Protein AF-A0A1R2BTD7-F1 (afdb_monomer)

Secondary structure (DSSP, 8-state):
----------------------SHHHHHHHHHHHHHHHHHHHHHHHHHHHHHHHHHHHHHHHHHHHHTT--HHHHHHH-TT--GGGG-SEEEEE-S---SEEETT--EEEEEEEEESSS----TT--EEEEEEEEE-SSS--EE-B-TTSSBSEEE-SEEEEEEETTTTEEEEEEEEEE-S-GGGSGGG-EEEEEEE-S--SS-EEPEEEEEEEEES-HHHHHHHHHTT-

pLDDT: mean 79.95, std 17.57, range [32.97, 95.38]

Organism: NCBI:txid5963

Nearest PDB structures (foldseek):
  3cwg-assembly2_B  TM=6.402E-01  e=1.151E-03  unclassified
  8es7-assembly1_A  TM=4.415E-01  e=7.520E-02  Homo sapiens
  7ow5-assembly1_D  TM=3.650E-01  e=2.571E-02  Homo sapiens
  7pb2-assembly2_I  TM=3.388E-01  e=1.055E-01  Homo sapiens
  6bj2-assembly1_D  TM=3.919E-01  e=6.805E-01  Homo sapiens

Foldseek 3Di:
DDDDDDDDDDDDDDDDDDDDDDDPPVVVVVVVVVVVVVVVVVVVVVVVVVVVVVVVVVVVVVVVVVPVVDDLQQVCVQCVDDPVLVQFQKEKDWDDDDQLQAEAPDKDKTKIWIGGPNPDDDPQADKFKKFKWKWAPDNRTDTDQADPVRHGQKDDPRIWIWGQDPVVRTTMTMDMIGGNDFQCVGPPQFMKMKIDTPDDDDGGYRIDIDPGRGYHHDPVVSVVVSVVVD

Mean predicted aligned error: 15.1 Å

Structure (mmCIF, N/CA/C/O backbone):
data_AF-A0A1R2BTD7-F1
#
_entry.id   AF-A0A1R2BTD7-F1
#
loop_
_atom_site.group_PDB
_atom_site.id
_atom_site.type_symbol
_atom_site.label_atom_id
_atom_site.label_alt_id
_atom_site.label_comp_id
_atom_site.label_asym_id
_atom_site.label_entity_id
_atom_site.label_seq_id
_atom_site.pdbx_PDB_ins_code
_atom_site.Cartn_x
_atom_site.Cartn_y
_atom_site.Cartn_z
_atom_site.occupancy
_atom_site.B_iso_or_equiv
_atom_site.auth_seq_id
_atom_site.auth_comp_id
_atom_site.auth_asym_id
_atom_site.auth_atom_id
_atom_site.pdbx_PDB_model_num
ATOM 1 N N . MET A 1 1 ? -38.983 34.781 117.970 1.00 41.41 1 MET A N 1
ATOM 2 C CA . MET A 1 1 ? -38.324 33.807 117.073 1.00 41.41 1 MET A CA 1
ATOM 3 C C . MET A 1 1 ? -37.605 34.601 115.980 1.00 41.41 1 MET A C 1
ATOM 5 O O . MET A 1 1 ? -38.101 34.680 114.873 1.00 41.41 1 MET A O 1
ATOM 9 N N . SER A 1 2 ? -36.629 35.469 116.256 1.00 34.19 2 SER A N 1
ATOM 10 C CA . SER A 1 2 ? -35.350 35.352 116.992 1.00 34.19 2 SER A CA 1
ATOM 11 C C . SER A 1 2 ? -34.229 34.693 116.171 1.00 34.19 2 SER A C 1
ATOM 13 O O . SER A 1 2 ? -33.925 33.526 116.357 1.00 34.19 2 SER A O 1
ATOM 15 N N . THR A 1 3 ? -33.705 35.488 115.226 1.00 32.97 3 THR A N 1
ATOM 16 C CA . THR A 1 3 ? -32.285 35.873 115.036 1.00 32.97 3 THR A CA 1
ATOM 17 C C . THR A 1 3 ? -31.160 34.851 115.244 1.00 32.97 3 THR A C 1
ATOM 19 O O . THR A 1 3 ? -30.884 34.487 116.383 1.00 32.97 3 THR A O 1
ATOM 22 N N . SER A 1 4 ? -30.392 34.607 114.174 1.00 35.78 4 SER A N 1
ATOM 23 C CA . SER A 1 4 ? -28.912 34.511 114.162 1.00 35.78 4 SER A CA 1
ATOM 24 C C . SER A 1 4 ? -28.445 34.326 112.701 1.00 35.78 4 SER A C 1
ATOM 26 O O . SER A 1 4 ? -28.693 33.292 112.097 1.00 35.78 4 SER A O 1
ATOM 28 N N . SER A 1 5 ? -28.076 35.360 111.937 1.00 38.38 5 SER A N 1
ATOM 29 C CA . SER A 1 5 ? -26.785 36.074 111.890 1.00 38.38 5 SER A CA 1
ATOM 30 C C . SER A 1 5 ? -25.552 35.173 111.957 1.00 38.38 5 SER A C 1
ATOM 32 O O . SER A 1 5 ? -25.218 34.714 113.040 1.00 38.38 5 SER A O 1
ATOM 34 N N . GLU A 1 6 ? -24.827 35.053 110.842 1.00 39.97 6 GLU A N 1
ATOM 35 C CA . GLU A 1 6 ? -23.369 35.217 110.840 1.00 39.97 6 GLU A CA 1
ATOM 36 C C . GLU A 1 6 ? -22.856 35.615 109.443 1.00 39.97 6 GLU A C 1
ATOM 38 O O . GLU A 1 6 ? -23.148 34.997 108.421 1.00 39.97 6 GLU A O 1
ATOM 43 N N . ILE A 1 7 ? -22.147 36.742 109.439 1.00 40.59 7 ILE A N 1
ATOM 44 C CA . ILE A 1 7 ? -21.508 37.458 108.335 1.00 40.59 7 ILE A CA 1
ATOM 45 C C . ILE A 1 7 ? -19.993 37.333 108.558 1.00 40.59 7 ILE A C 1
ATOM 47 O O . ILE A 1 7 ? -19.547 37.433 109.694 1.00 40.59 7 ILE A O 1
ATOM 51 N N . PHE A 1 8 ? -19.249 37.141 107.461 1.00 34.84 8 PHE A N 1
ATOM 52 C CA . PHE A 1 8 ? -17.828 37.448 107.195 1.00 34.84 8 PHE A CA 1
ATOM 53 C C . PHE A 1 8 ? -16.841 37.650 108.368 1.00 34.84 8 PHE A C 1
ATOM 55 O O . PHE A 1 8 ? -16.985 38.587 109.146 1.00 34.84 8 PHE A O 1
ATOM 62 N N . ASN A 1 9 ? -15.692 36.951 108.319 1.00 35.97 9 ASN A N 1
ATOM 63 C CA . ASN A 1 9 ? -14.372 37.588 108.125 1.00 35.97 9 ASN A CA 1
ATOM 64 C C . ASN A 1 9 ? -13.222 36.570 107.934 1.00 35.97 9 ASN A C 1
ATOM 66 O O . ASN A 1 9 ? -13.123 35.567 108.632 1.00 35.97 9 ASN A O 1
ATOM 70 N N . LEU A 1 10 ? -12.348 36.873 106.966 1.00 37.28 10 LEU A N 1
ATOM 71 C CA . LEU A 1 10 ? -11.066 36.216 106.651 1.00 37.28 10 LEU A CA 1
ATOM 72 C C . LEU A 1 10 ? -10.063 36.305 107.834 1.00 37.28 10 LEU A C 1
ATOM 74 O O . LEU A 1 10 ? -10.209 37.182 108.685 1.00 37.28 10 LEU A O 1
ATOM 78 N N . PRO A 1 11 ? -8.972 35.505 107.841 1.00 39.31 11 PRO A N 1
ATOM 79 C CA . PRO A 1 11 ? -7.750 36.046 107.247 1.00 39.31 11 PRO A CA 1
ATOM 80 C C . PRO A 1 11 ? -6.941 35.072 106.370 1.00 39.31 11 PRO A C 1
ATOM 82 O O . PRO A 1 11 ? -6.525 33.997 106.785 1.00 39.31 11 PRO A O 1
ATOM 85 N N . ILE A 1 12 ? -6.621 35.580 105.177 1.00 37.97 12 ILE A N 1
ATOM 86 C CA . ILE A 1 12 ? -5.249 35.722 104.664 1.00 37.97 12 ILE A CA 1
ATOM 87 C C . ILE A 1 12 ? -4.468 34.405 104.522 1.00 37.97 12 ILE A C 1
ATOM 89 O O . ILE A 1 12 ? -3.573 34.090 105.306 1.00 37.97 12 ILE A O 1
ATOM 93 N N . TYR A 1 13 ? -4.714 33.698 103.416 1.00 35.94 13 TYR A N 1
ATOM 94 C CA . TYR A 1 13 ? -3.665 32.867 102.831 1.00 35.94 13 TYR A CA 1
ATOM 95 C C . TYR A 1 13 ? -2.649 33.795 102.162 1.00 35.94 13 TYR A C 1
ATOM 97 O O . TYR A 1 13 ? -2.962 34.496 101.199 1.00 35.94 13 TYR A O 1
ATOM 105 N N . LYS A 1 14 ? -1.444 33.833 102.734 1.00 39.16 14 LYS A N 1
ATOM 106 C CA . LYS A 1 14 ? -0.292 34.528 102.165 1.00 39.16 14 LYS A CA 1
ATOM 107 C C . LYS A 1 14 ? 0.105 33.900 100.831 1.00 39.16 14 LYS A C 1
ATOM 109 O O . LYS A 1 14 ? 0.040 32.686 100.646 1.00 39.16 14 LYS A O 1
ATOM 114 N N . ASP A 1 15 ? 0.548 34.784 99.951 1.00 42.34 15 ASP A N 1
ATOM 115 C CA . ASP A 1 15 ? 1.094 34.552 98.625 1.00 42.34 15 ASP A CA 1
ATOM 116 C C . ASP A 1 15 ? 1.941 33.285 98.463 1.00 42.34 15 ASP A C 1
ATOM 118 O O . ASP A 1 15 ? 2.951 33.097 99.142 1.00 42.34 15 ASP A O 1
ATOM 122 N N . LYS A 1 16 ? 1.627 32.532 97.404 1.00 38.06 16 LYS A N 1
ATOM 123 C CA . LYS A 1 16 ? 2.635 32.063 96.444 1.00 38.06 16 LYS A CA 1
ATOM 124 C C . LYS A 1 16 ? 2.098 32.215 95.018 1.00 38.06 16 LYS A C 1
ATOM 126 O O . LYS A 1 16 ? 1.526 31.296 94.444 1.00 38.06 16 LYS A O 1
ATOM 131 N N . LYS A 1 17 ? 2.317 33.386 94.422 1.00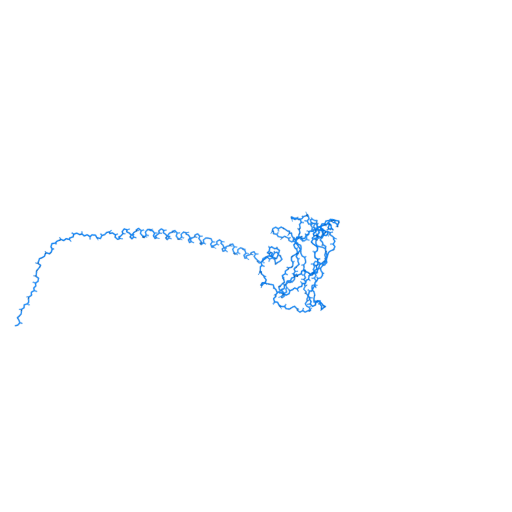 44.66 17 LYS A N 1
ATOM 132 C CA . LYS A 1 17 ? 2.653 33.456 92.989 1.00 44.66 17 LYS A CA 1
ATOM 133 C C . LYS A 1 17 ? 4.112 32.995 92.816 1.00 44.66 17 LYS A C 1
ATOM 135 O O . LYS A 1 17 ? 4.849 33.001 93.802 1.00 44.66 17 LYS A O 1
ATOM 140 N N . PRO A 1 18 ? 4.612 32.765 91.593 1.00 56.44 18 PRO A N 1
ATOM 141 C CA . PRO A 1 18 ? 3.936 32.456 90.319 1.00 56.44 18 PRO A CA 1
ATOM 142 C C . PRO A 1 18 ? 4.643 31.295 89.587 1.00 56.44 18 PRO A C 1
ATOM 144 O O . PRO A 1 18 ? 5.850 31.213 89.698 1.00 56.44 18 PRO A O 1
ATOM 147 N N . TYR A 1 19 ? 3.999 30.472 88.748 1.00 39.38 19 TYR A N 1
ATOM 148 C CA . TYR A 1 19 ? 4.756 29.807 87.665 1.00 39.38 19 TYR A CA 1
ATOM 149 C C . TYR A 1 19 ? 3.907 29.520 86.413 1.00 39.38 19 TYR A C 1
ATOM 151 O O . TYR A 1 19 ? 2.880 28.848 86.456 1.00 39.38 19 TYR A O 1
ATOM 159 N N . SER A 1 20 ? 4.409 30.087 85.309 1.00 46.62 20 SER A N 1
ATOM 160 C CA . SER A 1 20 ? 4.325 29.669 83.902 1.00 46.62 20 SER A CA 1
ATOM 161 C C . SER A 1 20 ? 2.964 29.603 83.190 1.00 46.62 20 SER A C 1
ATOM 163 O O . SER A 1 20 ? 2.409 28.532 82.958 1.00 46.62 20 SER A O 1
ATOM 165 N N . ARG A 1 21 ? 2.526 30.751 82.662 1.00 49.34 21 ARG A N 1
ATOM 166 C CA . ARG A 1 21 ? 2.046 30.841 81.271 1.00 49.34 21 ARG A CA 1
ATOM 167 C C . ARG A 1 21 ? 3.228 31.373 80.461 1.00 49.34 21 ARG A C 1
ATOM 169 O O . ARG A 1 21 ? 3.617 32.482 80.777 1.00 49.34 21 ARG A O 1
ATOM 176 N N . ASP A 1 22 ? 3.815 30.596 79.543 1.00 49.53 22 ASP A N 1
ATOM 177 C CA . ASP A 1 22 ? 4.624 31.133 78.415 1.00 49.53 22 ASP A CA 1
ATOM 178 C C . ASP A 1 22 ? 5.201 30.075 77.441 1.00 49.53 22 AS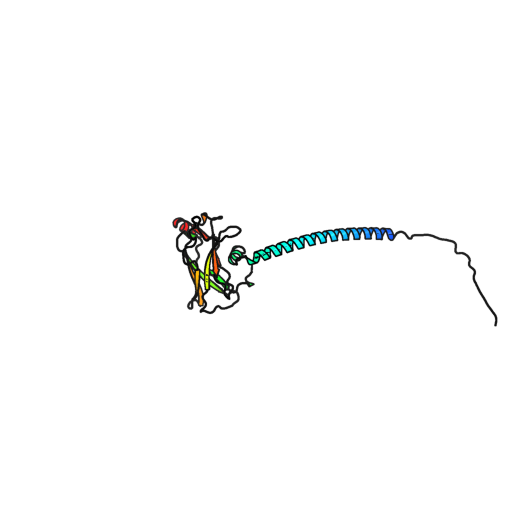P A C 1
ATOM 180 O O . ASP A 1 22 ? 5.798 30.435 76.431 1.00 49.53 22 ASP A O 1
ATOM 184 N N . SER A 1 23 ? 5.012 28.765 77.648 1.00 50.19 23 SER A N 1
ATOM 185 C CA . SER A 1 23 ? 5.639 27.746 76.778 1.00 50.19 23 SER A CA 1
ATOM 186 C C . SER A 1 23 ? 4.816 27.294 75.558 1.00 50.19 23 SER A C 1
ATOM 188 O O . SER A 1 23 ? 5.378 26.692 74.644 1.00 50.19 23 SER A O 1
ATOM 190 N N . THR A 1 24 ? 3.510 27.577 75.483 1.00 53.94 24 THR A N 1
ATOM 191 C CA . THR A 1 24 ? 2.635 27.087 74.393 1.00 53.94 24 THR A CA 1
ATOM 192 C C . THR A 1 24 ? 2.617 27.986 73.153 1.00 53.94 24 THR A C 1
ATOM 194 O O . THR A 1 24 ? 2.495 27.493 72.034 1.00 53.94 24 THR A O 1
ATOM 197 N N . THR A 1 25 ? 2.810 29.294 73.315 1.00 59.81 25 THR A N 1
ATOM 198 C CA . THR A 1 25 ? 2.686 30.283 72.230 1.00 59.81 25 THR A CA 1
ATOM 199 C C . THR A 1 25 ? 3.836 30.227 71.224 1.00 59.81 25 THR A C 1
ATOM 201 O O . THR A 1 25 ? 3.615 30.442 70.036 1.00 59.81 25 THR A O 1
ATOM 204 N N . SER A 1 26 ? 5.055 29.891 71.659 1.00 62.56 26 SER A N 1
ATOM 205 C CA . SER A 1 26 ? 6.242 29.827 70.787 1.00 62.56 26 SER A CA 1
ATOM 206 C C . SER A 1 26 ? 6.225 28.612 69.843 1.00 62.56 26 SER A C 1
ATOM 208 O O . SER A 1 26 ? 6.499 28.742 68.648 1.00 62.56 26 SER A O 1
ATOM 210 N N . SER A 1 27 ? 5.814 27.443 70.351 1.00 69.50 27 SER A N 1
ATOM 211 C CA . SER A 1 27 ? 5.686 26.206 69.563 1.00 69.50 27 SER A CA 1
ATOM 212 C C . SER A 1 27 ? 4.590 26.320 68.494 1.00 69.50 27 SER A C 1
ATOM 214 O O . SER A 1 27 ? 4.822 26.020 67.321 1.00 69.50 27 SER A O 1
ATOM 216 N N . GLU A 1 28 ? 3.424 26.869 68.855 1.00 71.94 28 GLU A N 1
ATOM 217 C CA . GLU A 1 28 ? 2.344 27.132 67.896 1.00 71.94 28 GLU A CA 1
ATOM 218 C C . GLU A 1 28 ? 2.750 28.139 66.813 1.00 71.94 28 GLU A C 1
ATOM 220 O O . GLU A 1 28 ? 2.357 27.997 65.653 1.00 71.94 28 GLU A O 1
ATOM 225 N N . LEU A 1 29 ? 3.552 29.151 67.157 1.00 76.56 29 LEU A N 1
ATOM 226 C CA . LEU A 1 29 ? 4.010 30.154 66.196 1.00 76.56 29 LEU A CA 1
ATOM 227 C C . LEU A 1 29 ? 4.986 29.560 65.170 1.00 76.56 29 LEU A C 1
ATOM 229 O O . LEU A 1 29 ? 4.917 29.894 63.985 1.00 76.56 29 LEU A O 1
ATOM 233 N N . LEU A 1 30 ? 5.875 28.663 65.607 1.00 78.25 30 LEU A N 1
ATOM 234 C CA . LEU A 1 30 ? 6.796 27.933 64.732 1.00 78.25 30 LEU A CA 1
ATOM 235 C C . LEU A 1 30 ? 6.046 26.963 63.815 1.00 78.25 30 LEU A C 1
ATOM 237 O O . LEU A 1 30 ? 6.307 26.927 62.610 1.00 78.25 30 LEU A O 1
ATOM 241 N N . MET A 1 31 ? 5.060 26.245 64.355 1.00 79.31 31 MET A N 1
ATOM 242 C CA . MET A 1 31 ? 4.216 25.339 63.578 1.00 79.31 31 MET A CA 1
ATOM 243 C C . MET A 1 31 ? 3.385 26.101 62.536 1.00 79.31 31 MET A C 1
ATOM 245 O O . MET A 1 31 ? 3.340 25.702 61.373 1.00 79.31 31 MET A O 1
ATOM 249 N N . LYS A 1 32 ? 2.816 27.260 62.898 1.00 82.31 32 LYS A N 1
ATOM 250 C CA . LYS A 1 32 ? 2.118 28.150 61.954 1.00 82.31 32 LYS A CA 1
ATOM 251 C C . LYS A 1 32 ? 3.041 28.648 60.842 1.00 82.31 32 LYS A C 1
ATOM 253 O O . LYS A 1 32 ? 2.651 28.608 59.680 1.00 82.31 32 LYS A O 1
ATOM 258 N N . LYS A 1 33 ? 4.270 29.069 61.158 1.00 83.19 33 LYS A N 1
ATOM 259 C CA . LYS A 1 33 ? 5.254 29.493 60.142 1.00 83.19 33 LYS A CA 1
ATOM 260 C C . LYS A 1 33 ? 5.635 28.351 59.193 1.00 83.19 33 LYS A C 1
ATOM 262 O O . LYS A 1 33 ? 5.712 28.572 57.986 1.00 83.19 33 LYS A O 1
ATOM 267 N N . SER A 1 34 ? 5.817 27.140 59.721 1.00 87.31 34 SER A N 1
ATOM 268 C CA . SER A 1 34 ? 6.089 25.941 58.919 1.00 87.31 34 SER A CA 1
ATOM 269 C C . SER A 1 34 ? 4.920 25.602 57.986 1.00 87.31 34 SER A C 1
ATOM 271 O O . SER A 1 34 ? 5.127 25.419 56.788 1.00 87.31 34 SER A O 1
ATOM 273 N N . LEU A 1 35 ? 3.683 25.637 58.491 1.00 85.00 35 LEU A N 1
ATOM 274 C CA . LEU A 1 35 ? 2.471 25.409 57.696 1.00 85.00 35 LEU A CA 1
ATOM 275 C C . LEU A 1 35 ? 2.279 26.464 56.600 1.00 85.00 35 LEU A C 1
ATOM 277 O O . LEU A 1 35 ? 1.926 26.122 55.475 1.00 85.00 35 LEU A O 1
ATOM 281 N N . ILE A 1 36 ? 2.546 27.738 56.895 1.00 88.00 36 ILE A N 1
ATOM 282 C CA . ILE A 1 36 ? 2.481 28.821 55.902 1.00 88.00 36 ILE A CA 1
ATOM 283 C C . ILE A 1 36 ? 3.524 28.601 54.800 1.00 88.00 36 ILE A C 1
ATOM 285 O O . ILE A 1 36 ? 3.212 28.743 53.618 1.00 88.00 36 ILE A O 1
ATOM 289 N N . SER A 1 37 ? 4.748 28.214 55.169 1.00 86.38 37 SER A N 1
ATOM 290 C CA . SER A 1 37 ? 5.808 27.907 54.206 1.00 86.38 37 SER A CA 1
ATOM 291 C C . SER A 1 37 ? 5.450 26.702 53.329 1.00 86.38 37 SER A C 1
ATOM 293 O O . SER A 1 37 ? 5.561 26.784 52.105 1.00 86.38 37 SER A O 1
ATOM 295 N N . ALA A 1 38 ? 4.926 25.626 53.925 1.00 86.94 38 ALA A N 1
ATOM 296 C CA . ALA A 1 38 ? 4.473 24.442 53.201 1.00 86.94 38 ALA A CA 1
ATOM 297 C C . ALA A 1 38 ? 3.309 24.756 52.246 1.00 86.94 38 ALA A C 1
ATOM 299 O O . ALA A 1 38 ? 3.347 24.366 51.081 1.00 86.94 38 ALA A O 1
ATOM 300 N N . ASN A 1 39 ? 2.313 25.527 52.690 1.00 87.06 39 ASN A N 1
ATOM 301 C CA . ASN A 1 39 ? 1.191 25.942 51.845 1.00 87.06 39 ASN A CA 1
ATOM 302 C C . ASN A 1 39 ? 1.629 26.857 50.699 1.00 87.06 39 ASN A C 1
ATOM 304 O O . ASN A 1 39 ? 1.123 26.723 49.584 1.00 87.06 39 ASN A O 1
ATOM 308 N N . SER A 1 40 ? 2.587 27.754 50.940 1.00 88.31 40 SER A N 1
ATOM 309 C CA . SER A 1 40 ? 3.187 28.587 49.894 1.00 88.31 40 SER A CA 1
ATOM 310 C C . SER A 1 40 ? 3.919 27.732 48.853 1.00 88.31 40 SER A C 1
ATOM 312 O O . SER A 1 40 ? 3.696 27.882 47.650 1.00 88.31 40 SER A O 1
ATOM 314 N N . PHE A 1 41 ? 4.714 26.754 49.302 1.00 92.31 41 PHE A N 1
ATOM 315 C CA . PHE A 1 41 ? 5.400 25.813 48.417 1.00 92.31 41 PHE A CA 1
ATOM 316 C C . PHE A 1 41 ? 4.417 24.985 47.577 1.00 92.31 41 PHE A C 1
ATOM 318 O O . PHE A 1 41 ? 4.555 24.921 46.354 1.00 92.31 41 PHE A O 1
ATOM 325 N N . LEU A 1 42 ? 3.400 24.393 48.211 1.00 92.44 42 LEU A N 1
ATOM 326 C CA . LEU A 1 42 ? 2.369 23.609 47.528 1.00 92.44 42 LEU A CA 1
ATOM 327 C C . LEU A 1 42 ? 1.591 24.461 46.524 1.00 92.44 42 LEU A C 1
ATOM 329 O O . LEU A 1 42 ? 1.377 24.023 45.396 1.00 92.44 42 LEU A O 1
ATOM 333 N N . SER A 1 43 ? 1.247 25.698 46.884 1.00 90.12 43 SER A N 1
ATOM 334 C CA . SER A 1 43 ? 0.601 26.646 45.968 1.00 90.12 43 SER A CA 1
ATOM 335 C C . SER A 1 43 ? 1.475 26.916 44.741 1.00 90.12 43 SER A C 1
ATOM 337 O O . SER A 1 43 ? 0.985 26.867 43.615 1.00 90.12 43 SER A O 1
ATOM 339 N N . GLY A 1 44 ? 2.787 27.092 44.931 1.00 91.31 44 GLY A N 1
ATOM 340 C CA . GLY A 1 44 ? 3.740 27.242 43.831 1.00 91.31 44 GLY A CA 1
ATOM 341 C C . GLY A 1 44 ? 3.823 26.014 42.915 1.00 91.31 44 GLY A C 1
ATOM 342 O O . GLY A 1 44 ? 3.941 26.162 41.697 1.00 91.31 44 GLY A O 1
ATOM 343 N N . GLN A 1 45 ? 3.728 24.801 43.465 1.00 92.75 45 GLN A N 1
ATOM 344 C CA . GLN A 1 45 ? 3.687 23.571 42.663 1.00 92.75 45 GLN A CA 1
ATOM 345 C C . GLN A 1 45 ? 2.360 23.416 41.910 1.00 92.75 45 GLN A C 1
ATOM 347 O O . GLN A 1 45 ? 2.358 23.054 40.734 1.00 92.75 45 GLN A O 1
ATOM 352 N N . ILE A 1 46 ? 1.236 23.761 42.542 1.00 92.94 46 ILE A N 1
ATOM 353 C CA . ILE A 1 46 ? -0.085 23.768 41.901 1.00 92.94 46 ILE A CA 1
ATOM 354 C C . ILE A 1 46 ? -0.105 24.752 40.723 1.00 92.94 46 ILE A C 1
ATOM 356 O O . ILE A 1 46 ? -0.613 24.415 39.655 1.00 92.94 46 ILE A O 1
ATOM 360 N N . GLU A 1 47 ? 0.488 25.937 40.876 1.00 93.00 47 GLU A N 1
ATOM 361 C CA . GLU A 1 47 ? 0.592 26.944 39.813 1.00 93.00 47 GLU A CA 1
ATOM 362 C C . GLU A 1 47 ? 1.385 26.416 38.603 1.00 93.00 47 GLU A C 1
ATOM 364 O O . GLU A 1 47 ? 0.963 26.563 37.451 1.00 93.00 47 GLU A O 1
ATOM 369 N N . LYS A 1 48 ? 2.517 25.742 38.852 1.00 93.06 48 LYS A N 1
ATOM 370 C CA . LYS A 1 48 ? 3.317 25.088 37.803 1.00 93.06 48 LYS A CA 1
ATOM 371 C C . LYS A 1 48 ? 2.522 23.990 37.102 1.00 93.06 48 LYS A C 1
ATOM 373 O O . LYS A 1 48 ? 2.466 23.973 35.874 1.00 93.06 48 LYS A O 1
ATOM 378 N N . ASN A 1 49 ? 1.846 23.131 37.860 1.00 93.25 49 ASN A N 1
ATOM 379 C CA . ASN A 1 49 ? 1.027 22.056 37.303 1.00 93.25 49 ASN A CA 1
ATOM 380 C C . ASN A 1 49 ? -0.138 22.601 36.469 1.00 93.25 49 ASN A C 1
ATOM 382 O O . ASN A 1 49 ? -0.391 22.093 35.381 1.00 93.25 49 ASN A O 1
ATOM 386 N N . LYS A 1 50 ? -0.786 23.692 36.896 1.00 94.69 50 LYS A N 1
ATOM 387 C CA . LYS A 1 50 ? -1.803 24.384 36.088 1.00 94.69 50 LYS A CA 1
ATOM 388 C C . LYS A 1 50 ? -1.242 24.872 34.753 1.00 94.69 50 LYS A C 1
ATOM 390 O O . LYS A 1 50 ? -1.917 24.741 33.734 1.00 94.69 50 LYS A O 1
ATOM 395 N N . LYS A 1 51 ? -0.020 25.419 34.730 1.00 91.25 51 LYS A N 1
ATOM 396 C CA . LYS A 1 51 ? 0.640 25.838 33.481 1.00 91.25 51 LYS A CA 1
ATOM 397 C C . LYS A 1 51 ? 0.939 24.647 32.569 1.00 91.25 51 LYS A C 1
ATOM 399 O O . LYS A 1 51 ? 0.655 24.730 31.376 1.00 91.25 51 LYS A O 1
ATOM 404 N N . TYR A 1 52 ? 1.433 23.536 33.119 1.00 92.81 52 TYR A N 1
ATOM 405 C CA . TYR A 1 52 ? 1.650 22.309 32.347 1.00 92.81 52 TYR A CA 1
ATOM 406 C C . TYR A 1 52 ? 0.351 21.756 31.767 1.00 92.81 52 TYR A C 1
ATOM 408 O O . TYR A 1 52 ? 0.303 21.469 30.577 1.00 92.81 52 TYR A O 1
ATOM 416 N N . ILE A 1 53 ? -0.718 21.686 32.564 1.00 91.81 53 ILE A N 1
ATOM 417 C CA . ILE A 1 53 ? -2.032 21.222 32.105 1.00 91.81 53 ILE A CA 1
ATOM 418 C C . ILE A 1 53 ? -2.539 22.093 30.954 1.00 91.81 53 ILE A C 1
ATOM 420 O O . ILE A 1 53 ? -2.961 21.553 29.938 1.00 91.81 53 ILE A O 1
ATOM 424 N N . LYS A 1 54 ? -2.437 23.425 31.058 1.00 91.00 54 LYS A N 1
ATOM 425 C CA . LYS A 1 54 ? -2.831 24.331 29.964 1.00 91.00 54 LYS A CA 1
ATOM 426 C C . LYS A 1 54 ? -2.008 24.104 28.694 1.00 91.00 54 LYS A C 1
ATOM 428 O O . LYS A 1 54 ? -2.574 24.071 27.607 1.00 91.00 54 LYS A O 1
ATOM 433 N N . SER A 1 55 ? -0.694 23.920 28.829 1.00 90.81 55 SER A N 1
ATOM 434 C CA . SER A 1 55 ? 0.188 23.620 27.694 1.00 90.81 55 SER A CA 1
ATOM 435 C C . SER A 1 55 ? -0.193 22.294 27.025 1.00 90.81 55 SER A C 1
ATOM 437 O O . SER A 1 55 ? -0.404 22.238 25.814 1.00 90.81 55 SER A O 1
ATOM 439 N N . LEU A 1 56 ? -0.403 21.242 27.819 1.00 88.31 56 LEU A N 1
ATOM 440 C CA . LEU A 1 56 ? -0.845 19.941 27.322 1.00 88.31 56 LEU A CA 1
ATOM 441 C C . LEU A 1 56 ? -2.211 20.033 26.635 1.00 88.31 56 LEU A C 1
ATOM 443 O O . LEU A 1 56 ? -2.374 19.488 25.552 1.00 88.31 56 LEU A O 1
ATOM 447 N N . GLN A 1 57 ? -3.163 20.778 27.201 1.00 87.06 57 GLN A N 1
ATOM 448 C CA . GLN A 1 57 ? -4.471 21.021 26.586 1.00 87.06 57 GLN A CA 1
ATOM 449 C C . GLN A 1 57 ? -4.356 21.774 25.252 1.00 87.06 57 GLN A C 1
ATOM 451 O O . GLN A 1 57 ? -5.045 21.418 24.298 1.00 87.06 57 GLN A O 1
ATOM 456 N N . SER A 1 58 ? -3.467 22.770 25.146 1.00 83.44 58 SER A N 1
ATOM 457 C CA . SER A 1 58 ? -3.221 23.458 23.869 1.00 83.44 58 SER A CA 1
ATOM 458 C C . SER A 1 58 ? -2.596 22.546 22.815 1.00 83.44 58 SER A C 1
ATOM 460 O O . SER A 1 58 ? -3.001 22.599 21.657 1.00 83.44 58 SER A O 1
ATOM 462 N N . LEU A 1 59 ? -1.673 21.664 23.212 1.00 77.88 59 LEU A N 1
ATOM 463 C CA . LEU A 1 59 ? -1.092 20.669 22.311 1.00 77.88 59 LEU A CA 1
ATOM 464 C C . LEU A 1 59 ? -2.150 19.670 21.841 1.00 77.88 59 LEU A C 1
ATOM 466 O O . LEU A 1 59 ? -2.204 19.352 20.661 1.00 77.88 59 LEU A O 1
ATOM 470 N N . LEU A 1 60 ? -3.023 19.220 22.741 1.00 76.88 60 LEU A N 1
ATOM 471 C CA . LEU A 1 60 ? -4.096 18.279 22.425 1.00 76.88 60 LEU A CA 1
ATOM 472 C C . LEU A 1 60 ? -5.118 18.893 21.456 1.00 76.88 60 LEU A C 1
ATOM 474 O O . LEU A 1 60 ? -5.519 18.241 20.496 1.00 76.88 60 LEU A O 1
ATOM 478 N N . SER A 1 61 ? -5.474 20.165 21.656 1.00 74.88 61 SER A N 1
ATOM 479 C CA . SER A 1 61 ? -6.317 20.934 20.729 1.00 74.88 61 SER A CA 1
ATOM 480 C C . SER A 1 61 ? -5.661 21.093 19.353 1.00 74.88 61 SER A C 1
ATOM 482 O O . SER A 1 61 ? -6.304 20.862 18.331 1.00 74.88 61 SER A O 1
ATOM 484 N N . TRP A 1 62 ? -4.361 21.401 19.311 1.00 76.00 62 TRP A N 1
ATOM 485 C CA . TRP A 1 62 ? -3.614 21.505 18.057 1.00 76.00 62 TRP A CA 1
ATOM 486 C C . TRP A 1 62 ? -3.540 20.164 17.314 1.00 76.00 62 TRP A C 1
ATOM 488 O O . TRP A 1 62 ? -3.853 20.108 16.130 1.00 76.00 62 TRP A O 1
ATOM 498 N N . ILE A 1 63 ? -3.223 19.068 18.012 1.00 72.81 63 ILE A N 1
ATOM 499 C CA . ILE A 1 63 ? -3.224 17.712 17.438 1.00 72.81 63 ILE A CA 1
ATOM 500 C C . ILE A 1 63 ? -4.616 17.341 16.913 1.00 72.81 63 ILE A C 1
ATOM 502 O O . ILE A 1 63 ? -4.718 16.793 15.820 1.00 72.81 63 ILE A O 1
ATOM 506 N N . SER A 1 64 ? -5.679 17.666 17.654 1.00 67.25 64 SER A N 1
ATOM 507 C CA . SER A 1 64 ? -7.062 17.388 17.233 1.00 67.25 64 SER A CA 1
ATOM 508 C C . SER A 1 64 ? -7.461 18.213 16.004 1.00 67.25 64 SER A C 1
ATOM 510 O O . SER A 1 64 ? -8.116 17.709 15.103 1.00 67.25 64 SER A O 1
ATOM 512 N N . SER A 1 65 ? -6.991 19.458 15.901 1.00 65.88 65 SER A N 1
ATOM 513 C CA . SER A 1 65 ? -7.144 20.278 14.689 1.00 65.88 65 SER A CA 1
ATOM 514 C C . SER A 1 65 ? -6.401 19.681 13.483 1.00 65.88 65 SER A C 1
ATOM 516 O O . SER A 1 65 ? -6.822 19.828 12.338 1.00 65.88 65 SER A O 1
ATOM 518 N N . CYS A 1 66 ? -5.310 18.947 13.724 1.00 52.81 66 CYS A N 1
ATOM 519 C CA . CYS A 1 66 ? -4.594 18.216 12.683 1.00 52.81 66 CYS A CA 1
ATOM 520 C C . CYS A 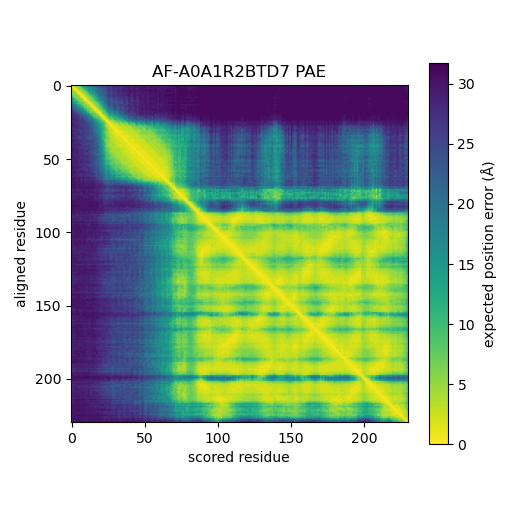1 66 ? -5.215 16.846 12.351 1.00 52.81 66 CYS A C 1
ATOM 522 O O . CYS A 1 66 ? -5.009 16.361 11.235 1.00 52.81 66 CYS A O 1
ATOM 524 N N . SER A 1 67 ? -5.958 16.207 13.265 1.00 53.53 67 SER A N 1
ATOM 525 C CA . SER A 1 67 ? -6.442 14.828 13.083 1.00 53.53 67 SER A CA 1
ATOM 526 C C . SER A 1 67 ? -7.499 14.676 11.994 1.00 53.53 67 SER A C 1
ATOM 528 O O . SER A 1 67 ? -7.523 13.641 11.332 1.00 53.53 67 SER A O 1
ATOM 530 N N . ASP A 1 68 ? -8.283 15.721 11.724 1.00 50.75 68 ASP A N 1
ATOM 531 C CA . ASP A 1 68 ? -9.294 15.724 10.654 1.00 50.75 68 ASP A CA 1
ATOM 532 C C . ASP A 1 68 ? -8.679 15.640 9.240 1.00 50.75 68 ASP A C 1
ATOM 534 O O . ASP A 1 68 ? -9.381 15.413 8.257 1.00 50.75 68 ASP A O 1
ATOM 538 N N . SER A 1 69 ? -7.352 15.785 9.124 1.00 49.97 69 SER A N 1
ATOM 539 C CA . SER A 1 69 ? -6.606 15.713 7.859 1.00 49.97 69 SER A CA 1
ATOM 540 C C . SER A 1 69 ? -5.801 14.421 7.665 1.00 49.97 69 SER A C 1
ATOM 542 O O . SER A 1 69 ? -5.128 14.259 6.642 1.00 49.97 69 SER A O 1
ATOM 544 N N . ILE A 1 70 ? -5.829 13.492 8.628 1.00 55.56 70 ILE A N 1
ATOM 545 C CA . ILE A 1 70 ? -4.974 12.302 8.578 1.00 55.56 70 ILE A CA 1
ATOM 546 C C . ILE A 1 70 ? -5.639 11.231 7.712 1.00 55.56 70 ILE A C 1
ATOM 548 O O . ILE A 1 70 ? -6.547 10.520 8.138 1.00 55.56 70 ILE A O 1
ATOM 552 N N . SER A 1 71 ? -5.147 11.087 6.482 1.00 64.56 71 SER A N 1
ATOM 553 C CA . SER A 1 71 ? -5.595 10.038 5.567 1.00 64.56 71 SER A CA 1
ATOM 554 C C . SER A 1 71 ? -5.353 8.643 6.180 1.00 64.56 71 SER A C 1
ATOM 556 O O . SER A 1 71 ? -4.232 8.385 6.641 1.00 64.56 71 SER A O 1
ATOM 558 N N . PRO A 1 72 ? -6.331 7.720 6.151 1.00 65.25 72 PRO A N 1
ATOM 559 C CA . PRO A 1 72 ? -6.197 6.382 6.739 1.00 65.25 72 PRO A CA 1
ATOM 560 C C . PRO A 1 72 ? -5.046 5.570 6.121 1.00 65.25 72 PRO A C 1
ATOM 562 O O . PRO A 1 72 ? -4.489 4.679 6.772 1.00 65.25 72 PRO A O 1
ATOM 565 N N . GLU A 1 73 ? -4.632 5.896 4.891 1.00 68.25 73 GLU A N 1
ATOM 566 C CA . GLU A 1 73 ? -3.458 5.296 4.256 1.00 68.25 73 GLU A CA 1
ATOM 567 C C . GLU A 1 73 ? -2.154 5.682 4.962 1.00 68.25 73 GLU A C 1
ATOM 569 O O . GLU A 1 73 ? -1.343 4.805 5.264 1.00 68.25 73 GLU A O 1
ATOM 574 N N . LEU A 1 74 ? -1.963 6.971 5.270 1.00 67.69 74 LEU A N 1
ATOM 575 C CA . LEU A 1 74 ? -0.796 7.457 6.018 1.00 67.69 74 LEU A CA 1
ATOM 576 C C . LEU A 1 74 ? -0.766 6.881 7.431 1.00 67.69 74 LEU A C 1
ATOM 578 O O . LEU A 1 74 ? 0.291 6.444 7.881 1.00 67.69 74 LEU A O 1
ATOM 582 N N . THR A 1 75 ? -1.922 6.795 8.093 1.00 64.88 75 THR A N 1
ATOM 583 C CA . THR A 1 75 ? -2.046 6.129 9.395 1.00 64.88 75 THR A CA 1
ATOM 584 C C . THR A 1 75 ? -1.559 4.686 9.312 1.00 64.88 75 THR A C 1
ATOM 586 O O . THR A 1 75 ? -0.725 4.276 10.111 1.00 64.88 75 THR A O 1
ATOM 589 N N . SER A 1 76 ? -1.996 3.928 8.305 1.00 65.12 76 SER A N 1
ATOM 590 C CA . SER A 1 76 ? -1.617 2.515 8.140 1.00 65.12 76 SER A CA 1
ATOM 591 C C . SER A 1 76 ? -0.143 2.324 7.745 1.00 65.12 76 SER A C 1
ATOM 593 O O . SER A 1 76 ? 0.492 1.329 8.103 1.00 65.12 76 SER A O 1
ATOM 595 N N . LEU A 1 77 ? 0.436 3.288 7.027 1.00 67.44 77 LEU A N 1
ATOM 596 C CA . LEU A 1 77 ? 1.865 3.331 6.708 1.00 67.44 77 LEU A CA 1
ATOM 597 C C . LEU A 1 77 ? 2.732 3.649 7.933 1.00 67.44 77 LEU A C 1
ATOM 599 O O . LEU A 1 77 ? 3.758 2.997 8.140 1.00 67.44 77 LEU A O 1
ATOM 603 N N . MET A 1 78 ? 2.341 4.633 8.741 1.00 66.06 78 MET A N 1
ATOM 604 C CA . MET A 1 78 ? 3.139 5.117 9.872 1.00 66.06 78 MET A CA 1
ATOM 605 C C . MET A 1 78 ? 2.956 4.268 11.131 1.00 66.06 78 MET A C 1
ATOM 607 O O . MET A 1 78 ? 3.917 3.993 11.845 1.00 66.06 78 MET A O 1
ATOM 611 N N . LEU A 1 79 ? 1.738 3.804 11.389 1.00 61.16 79 LEU A N 1
ATOM 612 C CA . LEU A 1 79 ? 1.382 3.025 12.566 1.00 61.16 79 LEU A CA 1
ATOM 613 C C . LEU A 1 79 ? 1.303 1.552 12.174 1.00 61.16 79 LEU A C 1
ATOM 615 O O . LEU A 1 79 ? 0.226 0.988 12.018 1.00 61.16 79 LEU A O 1
ATOM 619 N N . ALA A 1 80 ? 2.465 0.915 12.011 1.00 51.28 80 ALA A N 1
ATOM 620 C CA . ALA A 1 80 ? 2.546 -0.506 11.664 1.00 51.28 80 ALA A CA 1
ATOM 621 C C . ALA A 1 80 ? 1.819 -1.433 12.667 1.00 51.28 80 ALA A C 1
ATOM 623 O O . ALA A 1 80 ? 1.483 -2.549 12.294 1.00 51.28 80 ALA A O 1
ATOM 624 N N . ASN A 1 81 ? 1.548 -0.966 13.896 1.00 48.59 81 ASN A N 1
ATOM 625 C CA . ASN A 1 81 ? 1.096 -1.790 15.024 1.00 48.59 81 ASN A CA 1
ATOM 626 C C . ASN A 1 81 ? -0.001 -1.166 15.906 1.00 48.59 81 ASN A C 1
ATOM 628 O O . ASN A 1 81 ? -0.248 -1.683 16.995 1.00 48.59 81 ASN A O 1
ATOM 632 N N . VAL A 1 82 ? -0.656 -0.066 15.518 1.00 45.94 82 VAL A N 1
ATOM 633 C CA . VAL A 1 82 ? -1.756 0.419 16.368 1.00 45.94 82 VAL A CA 1
ATOM 634 C C . VAL A 1 82 ? -2.954 -0.496 16.155 1.00 45.94 82 VAL A C 1
ATOM 636 O O . VAL A 1 82 ? -3.497 -0.585 15.054 1.00 45.94 82 VAL A O 1
ATOM 639 N N . SER A 1 83 ? -3.321 -1.189 17.230 1.00 45.22 83 SER A N 1
ATOM 640 C CA . SER A 1 83 ? -4.461 -2.083 17.426 1.00 45.22 83 SER A CA 1
ATOM 641 C C . SER A 1 83 ? -5.815 -1.382 17.264 1.00 45.22 83 SER A C 1
ATOM 643 O O . SER A 1 83 ? -6.741 -1.630 18.024 1.00 45.22 83 SER A O 1
ATOM 645 N N . ASN A 1 84 ? -5.958 -0.503 16.275 1.00 50.50 84 ASN A N 1
ATOM 646 C CA . ASN A 1 84 ? -7.236 0.069 15.874 1.00 50.50 84 ASN A CA 1
ATOM 647 C C . ASN A 1 84 ? -7.978 -0.929 14.968 1.00 50.50 84 ASN A C 1
ATOM 649 O O . ASN A 1 84 ? -8.468 -0.554 13.904 1.00 50.50 84 ASN A O 1
ATOM 653 N N . GLU A 1 85 ? -8.029 -2.211 15.348 1.00 53.56 85 GLU A N 1
ATOM 654 C CA . GLU A 1 85 ? -8.933 -3.163 14.687 1.00 53.56 85 GLU A CA 1
ATOM 655 C C . GLU A 1 85 ? -10.396 -2.761 14.913 1.00 53.56 85 GLU A C 1
ATOM 657 O O . GLU A 1 85 ? -11.229 -2.980 14.041 1.00 53.56 85 GLU A O 1
ATOM 662 N N . ASP A 1 86 ? -10.674 -2.035 16.000 1.00 56.84 86 ASP A N 1
ATOM 663 C CA . ASP A 1 86 ? -12.010 -1.572 16.393 1.00 56.84 86 ASP A CA 1
ATOM 664 C C . ASP A 1 86 ? -12.682 -0.609 15.395 1.00 56.84 86 ASP A C 1
ATOM 666 O O . ASP A 1 86 ? -13.859 -0.292 15.545 1.00 56.84 86 ASP A O 1
ATOM 670 N N . HIS A 1 87 ? -11.959 -0.125 14.379 1.00 75.19 87 HIS A N 1
ATOM 671 C CA . HIS A 1 87 ? -12.471 0.856 13.413 1.00 75.19 87 HIS A CA 1
ATOM 672 C C . HIS A 1 87 ? -12.680 0.289 12.003 1.00 75.19 87 HIS A C 1
ATOM 674 O O . HIS A 1 87 ? -13.165 1.010 11.131 1.00 75.19 87 HIS A O 1
ATOM 680 N N . TYR A 1 88 ? -12.322 -0.974 11.753 1.00 86.00 88 TYR A N 1
ATOM 681 C CA . TYR A 1 88 ? -12.422 -1.577 10.425 1.00 86.00 88 TYR A CA 1
ATOM 682 C C . TYR A 1 88 ? -13.314 -2.816 10.436 1.00 86.00 88 TYR A C 1
ATOM 684 O O . TYR A 1 88 ? -13.137 -3.733 11.229 1.00 86.00 88 TYR A O 1
ATOM 692 N N . ASP A 1 89 ? -14.249 -2.877 9.492 1.00 89.25 89 ASP A N 1
ATOM 693 C CA . ASP A 1 89 ? -15.114 -4.040 9.300 1.00 89.25 89 ASP A CA 1
ATOM 694 C C . ASP A 1 89 ? -14.382 -5.179 8.573 1.00 89.25 89 ASP A C 1
ATOM 696 O O . ASP A 1 89 ? -14.621 -6.363 8.826 1.00 89.25 89 ASP A O 1
ATOM 700 N N . PHE A 1 90 ? -13.481 -4.807 7.661 1.00 91.38 90 PHE A N 1
ATOM 701 C CA . PHE A 1 90 ? -12.746 -5.716 6.789 1.00 91.38 90 PHE A CA 1
ATOM 702 C C . PHE A 1 90 ? -11.288 -5.293 6.653 1.00 91.38 90 PHE A C 1
ATOM 704 O O . PHE A 1 90 ? -10.942 -4.131 6.855 1.00 91.38 90 PHE A O 1
ATOM 711 N N . GLU A 1 91 ? -10.443 -6.213 6.206 1.00 92.69 91 GLU A N 1
ATOM 712 C CA . GLU A 1 91 ? -9.066 -5.935 5.817 1.00 92.69 91 GLU A CA 1
ATOM 713 C C . GLU A 1 91 ? -8.717 -6.526 4.455 1.00 92.69 91 GLU A C 1
ATOM 715 O O . GLU A 1 91 ? -9.212 -7.583 4.057 1.00 92.69 91 GLU A O 1
ATOM 720 N N . LEU A 1 92 ? -7.833 -5.834 3.742 1.00 94.00 92 LEU A N 1
ATOM 721 C CA . LEU A 1 92 ? -7.254 -6.322 2.498 1.00 94.00 92 LEU A CA 1
ATOM 722 C C . LEU A 1 92 ? -6.028 -7.188 2.798 1.00 94.00 92 LEU A C 1
ATOM 724 O O . LEU A 1 92 ? -5.091 -6.748 3.464 1.00 94.00 92 LEU A O 1
ATOM 728 N N . ARG A 1 93 ? -6.009 -8.410 2.265 1.00 93.81 93 ARG A N 1
ATOM 729 C CA . ARG A 1 93 ? -4.901 -9.359 2.401 1.00 93.81 93 ARG A CA 1
ATOM 730 C C . ARG A 1 93 ? -4.322 -9.721 1.049 1.00 93.81 93 ARG A C 1
ATOM 732 O O . ARG A 1 93 ? -5.043 -9.995 0.098 1.00 93.81 93 ARG A O 1
ATOM 739 N N . LEU A 1 94 ? -3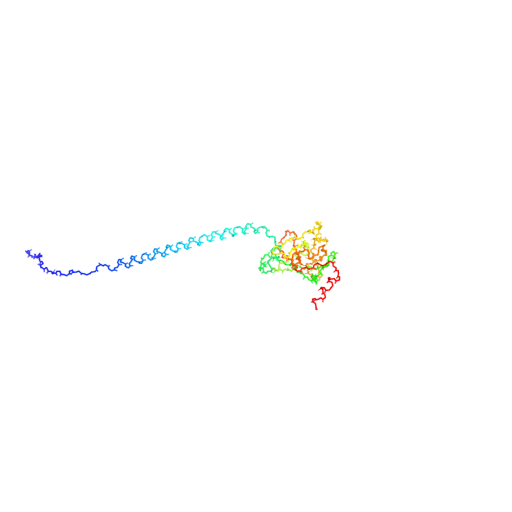.002 -9.761 0.977 1.00 93.50 94 LEU A N 1
ATOM 740 C CA . LEU A 1 94 ? -2.297 -10.311 -0.169 1.00 93.50 94 LEU A CA 1
ATOM 741 C C . LEU A 1 94 ? -2.369 -11.846 -0.121 1.00 93.50 94 LEU A C 1
ATOM 743 O O . LEU A 1 94 ? -2.002 -12.427 0.897 1.00 93.50 94 LEU A O 1
ATOM 747 N N . ILE A 1 95 ? -2.804 -12.486 -1.210 1.00 92.81 95 ILE A N 1
ATOM 748 C CA . ILE A 1 95 ? -2.865 -13.960 -1.305 1.00 92.81 95 ILE A CA 1
ATOM 749 C C . ILE A 1 95 ? -1.917 -14.555 -2.348 1.00 92.81 95 ILE A C 1
ATOM 751 O O . ILE A 1 95 ? -1.644 -15.748 -2.324 1.00 92.81 95 ILE A O 1
ATOM 755 N N . SER A 1 96 ? -1.417 -13.741 -3.276 1.00 88.19 96 SER A N 1
ATOM 756 C CA . SER A 1 96 ? -0.416 -14.171 -4.255 1.00 88.19 96 SER A CA 1
ATOM 757 C C . SER A 1 96 ? 1.001 -13.958 -3.736 1.00 88.19 96 SER A C 1
ATOM 759 O O . SER A 1 96 ? 1.245 -12.962 -3.052 1.00 88.19 96 SER A O 1
ATOM 761 N N . ASP A 1 97 ? 1.949 -14.761 -4.214 1.00 81.81 97 ASP A N 1
ATOM 762 C CA . ASP A 1 97 ? 3.377 -14.496 -4.032 1.00 81.81 97 ASP A CA 1
ATOM 763 C C . ASP A 1 97 ? 3.740 -13.118 -4.600 1.00 81.81 97 ASP A C 1
ATOM 765 O O . ASP A 1 97 ? 3.682 -12.871 -5.809 1.00 81.81 97 ASP A O 1
ATOM 769 N N . PHE A 1 98 ? 4.085 -12.185 -3.714 1.00 83.75 98 PHE A N 1
ATOM 770 C CA . PHE A 1 98 ? 4.464 -10.834 -4.100 1.00 83.75 98 PHE A CA 1
ATOM 771 C C . PHE A 1 98 ? 5.973 -10.681 -4.075 1.00 83.75 98 PHE A C 1
ATOM 773 O O . PHE A 1 98 ? 6.622 -10.750 -3.032 1.00 83.75 98 PHE A O 1
ATOM 780 N N . ASN A 1 99 ? 6.534 -10.423 -5.250 1.00 84.88 99 ASN A N 1
ATOM 781 C CA . ASN A 1 99 ? 7.956 -10.199 -5.377 1.00 84.88 99 ASN A CA 1
ATOM 782 C C . ASN A 1 99 ? 8.316 -8.764 -4.980 1.00 84.88 99 ASN A C 1
ATOM 784 O O . ASN A 1 99 ? 7.968 -7.819 -5.692 1.00 84.88 99 ASN A O 1
ATOM 788 N N . LYS A 1 100 ? 9.077 -8.608 -3.891 1.00 88.00 100 LYS A N 1
ATOM 789 C CA . LYS A 1 100 ? 9.591 -7.304 -3.443 1.00 88.00 100 LYS A CA 1
ATOM 790 C C . LYS A 1 100 ? 10.522 -6.636 -4.466 1.00 88.00 100 LYS A C 1
ATOM 792 O O . LYS A 1 100 ? 10.724 -5.426 -4.407 1.00 88.00 100 LYS A O 1
ATOM 797 N N . TYR A 1 101 ? 11.070 -7.390 -5.421 1.00 91.25 101 TYR A N 1
ATOM 798 C CA . TYR A 1 101 ? 11.984 -6.900 -6.453 1.00 91.25 101 TYR A CA 1
ATOM 799 C C . TYR A 1 101 ? 11.299 -6.789 -7.817 1.00 91.25 101 TYR A C 1
ATOM 801 O O . TYR A 1 101 ? 11.206 -7.738 -8.614 1.00 91.25 101 TYR A O 1
ATOM 809 N N . ILE A 1 102 ? 10.875 -5.568 -8.123 1.00 92.06 102 ILE A N 1
ATOM 810 C CA . ILE A 1 102 ? 10.172 -5.222 -9.355 1.00 92.06 102 ILE A CA 1
ATOM 811 C C . ILE A 1 102 ? 11.137 -4.563 -10.336 1.00 92.06 102 ILE A C 1
ATOM 813 O O . ILE A 1 102 ? 12.066 -3.849 -9.960 1.00 92.06 102 ILE A O 1
ATOM 817 N N . CYS A 1 103 ? 10.921 -4.790 -11.628 1.00 93.69 103 CYS A N 1
ATOM 818 C CA . CYS A 1 103 ? 11.678 -4.095 -12.658 1.00 93.69 103 CYS A CA 1
ATOM 819 C C . CYS A 1 103 ? 10.904 -2.893 -13.184 1.00 93.69 103 CYS A C 1
ATOM 821 O O . CYS A 1 103 ? 9.715 -2.990 -13.498 1.00 93.69 103 CYS A O 1
ATOM 823 N N . LYS A 1 104 ? 11.609 -1.773 -13.337 1.00 93.69 104 LYS A N 1
ATOM 824 C CA . LYS A 1 104 ? 11.080 -0.543 -13.923 1.00 93.69 104 LYS A CA 1
ATOM 825 C C . LYS A 1 104 ? 10.418 -0.834 -15.270 1.00 93.69 104 LYS A C 1
ATOM 827 O O . LYS A 1 104 ? 10.982 -1.528 -16.116 1.00 93.69 104 LYS A O 1
ATOM 832 N N . SER A 1 105 ? 9.228 -0.272 -15.462 1.00 92.06 105 SER A N 1
ATOM 833 C CA . SER A 1 105 ? 8.429 -0.371 -16.689 1.00 92.06 105 SER A CA 1
ATOM 834 C C . SER A 1 105 ? 8.038 -1.797 -17.100 1.00 92.06 105 SER A C 1
ATOM 836 O O . SER A 1 105 ? 7.631 -2.010 -18.242 1.00 92.06 105 SER A O 1
ATOM 838 N N . LYS A 1 106 ? 8.133 -2.780 -16.196 1.00 92.62 106 LYS A N 1
ATOM 839 C CA . LYS A 1 106 ? 7.575 -4.118 -16.408 1.00 92.62 106 LYS A CA 1
ATOM 840 C C . LYS A 1 106 ? 6.268 -4.277 -15.651 1.00 92.62 106 LYS A C 1
ATOM 842 O O . LYS A 1 106 ? 6.120 -3.780 -14.538 1.00 92.62 106 LYS A O 1
ATOM 847 N N . TYR A 1 107 ? 5.325 -4.979 -16.276 1.00 92.56 107 TYR A N 1
ATOM 848 C CA . TYR A 1 107 ? 4.094 -5.362 -15.599 1.00 92.56 107 TYR A CA 1
ATOM 849 C C . TYR A 1 107 ? 4.391 -6.420 -14.550 1.00 92.56 107 TYR A C 1
ATOM 851 O O . TYR A 1 107 ? 5.050 -7.417 -14.836 1.00 92.56 107 TYR A O 1
ATOM 859 N N . PHE A 1 108 ? 3.846 -6.207 -13.365 1.00 91.50 108 PHE A N 1
ATOM 860 C CA . PHE A 1 108 ? 3.722 -7.216 -12.330 1.00 91.50 108 PHE A CA 1
ATOM 861 C C . PHE A 1 108 ? 2.255 -7.321 -11.935 1.00 91.50 108 PHE A C 1
ATOM 863 O O . PHE A 1 108 ? 1.415 -6.495 -12.313 1.00 91.50 108 PHE A O 1
ATOM 870 N N . THR A 1 109 ? 1.920 -8.406 -11.255 1.00 92.25 109 THR A N 1
ATOM 871 C CA . THR A 1 109 ? 0.544 -8.699 -10.883 1.00 92.25 109 THR A CA 1
ATOM 872 C C . THR A 1 109 ? 0.520 -9.352 -9.524 1.00 92.25 109 THR A C 1
ATOM 874 O O . THR A 1 109 ? 1.389 -10.162 -9.224 1.00 92.25 109 THR A O 1
ATOM 877 N N . PHE A 1 110 ? -0.476 -8.996 -8.730 1.00 93.31 110 PHE A N 1
ATOM 878 C CA . PHE A 1 110 ? -0.730 -9.598 -7.435 1.00 93.31 110 PHE A CA 1
ATOM 879 C C . PHE A 1 110 ? -2.236 -9.673 -7.192 1.00 93.31 110 PHE A C 1
ATOM 881 O O . PHE A 1 110 ? -3.020 -8.993 -7.863 1.00 93.31 110 PHE A O 1
ATOM 888 N N . ILE A 1 111 ? -2.636 -10.556 -6.286 1.00 94.50 111 ILE A N 1
ATOM 889 C CA . ILE A 1 111 ? -4.034 -10.833 -5.971 1.00 94.50 111 ILE A CA 1
ATOM 890 C C . ILE A 1 111 ? -4.287 -10.444 -4.522 1.00 94.50 111 ILE A C 1
ATOM 892 O O . ILE A 1 111 ? -3.533 -10.825 -3.622 1.00 94.50 111 ILE A O 1
ATOM 896 N N . VAL A 1 112 ? -5.349 -9.672 -4.326 1.00 95.19 112 VAL A N 1
ATOM 897 C CA . VAL A 1 112 ? -5.797 -9.199 -3.020 1.00 95.19 112 VAL A CA 1
ATOM 898 C C . VAL A 1 112 ? -7.156 -9.817 -2.716 1.00 95.19 112 VAL A C 1
ATOM 900 O O . VAL A 1 112 ? -8.045 -9.810 -3.567 1.00 95.19 112 VAL A O 1
ATOM 903 N N . GLU A 1 113 ? -7.295 -10.334 -1.503 1.00 95.38 113 GLU A N 1
ATOM 904 C CA . GLU A 1 113 ? -8.520 -10.853 -0.905 1.00 95.38 113 GLU A CA 1
ATOM 905 C C . GLU A 1 113 ? -9.059 -9.865 0.131 1.00 95.38 113 GLU A C 1
ATOM 907 O O . GLU A 1 113 ? -8.291 -9.187 0.816 1.00 95.38 113 GLU A O 1
ATOM 912 N N . LEU A 1 114 ? -10.381 -9.803 0.272 1.00 94.50 114 LEU A N 1
ATOM 913 C CA . LEU A 1 114 ? -11.021 -9.142 1.403 1.00 94.50 114 LEU A CA 1
ATOM 914 C C . LEU A 1 114 ? -11.328 -10.152 2.508 1.00 94.50 114 LEU A C 1
ATOM 916 O O . LEU A 1 114 ? -12.068 -11.111 2.287 1.00 94.50 114 LEU A O 1
ATOM 920 N N . LYS A 1 115 ? -10.823 -9.901 3.715 1.00 92.56 115 LYS A N 1
ATOM 921 C CA . LYS A 1 115 ? -11.138 -10.695 4.902 1.00 92.56 115 LYS A CA 1
ATOM 922 C C . LYS A 1 115 ? -12.010 -9.897 5.866 1.00 92.56 115 LYS A C 1
ATOM 924 O O . LYS A 1 115 ? -11.730 -8.737 6.146 1.00 92.56 115 LYS A O 1
ATOM 929 N N . SER A 1 116 ? -13.052 -10.533 6.395 1.00 90.81 116 SER A N 1
ATOM 930 C CA . SER A 1 116 ? -13.873 -9.961 7.467 1.00 90.81 116 SER A CA 1
ATOM 931 C C . SER A 1 116 ? -13.119 -9.975 8.799 1.00 90.81 116 SER A C 1
ATOM 933 O O . SER A 1 116 ? -12.526 -10.996 9.159 1.00 90.81 116 SER A O 1
ATOM 935 N N . LEU A 1 117 ? -13.144 -8.846 9.511 1.00 88.44 117 LEU A N 1
ATOM 936 C CA . LEU A 1 117 ? -12.608 -8.710 10.871 1.00 88.44 117 LEU A CA 1
ATOM 937 C C . LEU A 1 117 ? -13.719 -8.821 11.920 1.00 88.44 117 LEU A C 1
ATOM 939 O O . LEU A 1 117 ? -13.537 -9.453 12.954 1.00 88.44 117 LEU A O 1
ATOM 943 N N . THR A 1 118 ? -14.894 -8.260 11.628 1.00 84.06 118 THR A N 1
ATOM 944 C CA . THR A 1 118 ? -16.027 -8.173 12.567 1.00 84.06 118 THR A CA 1
ATOM 945 C C . THR A 1 118 ? -17.075 -9.272 12.373 1.00 84.06 118 THR A C 1
ATOM 947 O O . THR A 1 118 ? -18.105 -9.274 13.043 1.00 84.06 118 THR A O 1
ATOM 950 N N . GLY A 1 119 ? -16.865 -10.188 11.421 1.00 81.88 119 GLY A N 1
ATOM 951 C CA . GLY A 1 119 ? -17.851 -11.202 11.032 1.00 81.88 119 GLY A CA 1
ATOM 952 C C . GLY A 1 119 ? -18.984 -10.664 10.151 1.00 81.88 119 GLY A C 1
ATOM 953 O O . GLY A 1 119 ? -19.840 -11.434 9.718 1.00 81.88 119 GLY A O 1
ATOM 954 N N . LYS A 1 120 ? -18.986 -9.361 9.828 1.00 85.12 120 LYS A N 1
ATOM 955 C CA . LYS A 1 120 ? -19.905 -8.779 8.843 1.00 85.12 120 LYS A CA 1
ATOM 956 C C . LYS A 1 120 ? -19.693 -9.418 7.471 1.00 85.12 120 LYS A C 1
ATOM 958 O O . LYS A 1 120 ? -18.562 -9.703 7.068 1.00 85.12 120 LYS A O 1
ATOM 963 N N . THR A 1 121 ? -20.788 -9.593 6.740 1.00 86.31 121 THR A N 1
ATOM 964 C CA . THR A 1 121 ? -20.806 -10.140 5.379 1.00 86.31 121 THR A CA 1
ATOM 965 C C . THR A 1 121 ? -21.139 -9.054 4.368 1.00 86.31 121 THR A C 1
ATOM 967 O O . THR A 1 121 ? -22.032 -8.239 4.603 1.00 86.31 121 THR A O 1
ATOM 970 N N . ILE A 1 122 ? -20.459 -9.074 3.224 1.00 89.00 122 ILE A N 1
ATOM 971 C CA . ILE A 1 122 ? -20.757 -8.184 2.100 1.00 89.00 122 ILE A CA 1
ATOM 972 C C . ILE A 1 122 ? -21.657 -8.925 1.102 1.00 89.00 122 ILE A C 1
ATOM 974 O O . ILE A 1 122 ? -21.363 -10.083 0.784 1.00 89.00 122 ILE A O 1
ATOM 978 N N . PRO A 1 123 ? -22.733 -8.295 0.591 1.00 91.06 123 PRO A N 1
ATOM 979 C CA . PRO A 1 123 ? -23.562 -8.878 -0.460 1.00 91.06 123 PRO A CA 1
ATOM 980 C C . PRO A 1 123 ? -22.731 -9.263 -1.685 1.00 91.06 123 PRO A C 1
ATOM 982 O O . PRO A 1 123 ? -21.934 -8.467 -2.167 1.00 91.06 123 PRO A O 1
ATOM 985 N N . GLN A 1 124 ? -22.952 -10.451 -2.246 1.00 91.94 124 GLN A N 1
ATOM 986 C CA . GLN A 1 124 ? -22.165 -10.966 -3.380 1.00 91.94 124 GLN A CA 1
ATOM 987 C C . GLN A 1 124 ? -22.248 -10.094 -4.649 1.00 91.94 124 GLN A C 1
ATOM 989 O O . GLN A 1 124 ? -21.370 -10.159 -5.505 1.00 91.94 124 GLN A O 1
ATOM 994 N N . SER A 1 125 ? -23.291 -9.267 -4.776 1.00 90.69 125 SER A N 1
ATOM 995 C CA . SER A 1 125 ? -23.461 -8.300 -5.867 1.00 90.69 125 SER A CA 1
ATOM 996 C C . SER A 1 125 ? -22.609 -7.035 -5.718 1.00 90.69 125 SER A C 1
ATOM 998 O O . SER A 1 125 ? -22.533 -6.242 -6.658 1.00 90.69 125 SER A O 1
ATOM 1000 N N . GLU A 1 126 ? -22.008 -6.816 -4.548 1.00 91.50 126 GLU A N 1
ATOM 1001 C CA . GLU A 1 126 ? -21.249 -5.610 -4.240 1.00 91.50 126 GLU A CA 1
ATOM 1002 C C . GLU A 1 126 ? -19.971 -5.522 -5.081 1.00 91.50 126 GLU A C 1
ATOM 1004 O O . GLU A 1 126 ? -19.307 -6.520 -5.381 1.00 91.50 126 GLU A O 1
ATOM 1009 N N . ARG A 1 127 ? -19.604 -4.293 -5.449 1.00 91.31 127 ARG A N 1
ATOM 1010 C CA . ARG A 1 127 ? -18.382 -3.989 -6.196 1.00 91.31 127 ARG A CA 1
ATOM 1011 C C . ARG A 1 127 ? -17.564 -2.959 -5.442 1.00 91.31 127 ARG A C 1
ATOM 1013 O O . ARG A 1 127 ? -17.999 -1.825 -5.263 1.00 91.31 127 ARG A O 1
ATOM 1020 N N . ILE A 1 128 ? -16.355 -3.338 -5.044 1.00 91.94 128 ILE A N 1
ATOM 1021 C CA . ILE A 1 128 ? -15.494 -2.492 -4.216 1.00 91.94 128 ILE A CA 1
ATOM 1022 C C . ILE A 1 128 ? -14.359 -1.960 -5.085 1.00 91.94 128 ILE A C 1
ATOM 1024 O O . ILE A 1 128 ? -13.524 -2.721 -5.564 1.00 91.94 128 ILE A O 1
ATOM 1028 N N . ASN A 1 129 ? -14.309 -0.647 -5.293 1.00 93.25 129 ASN A N 1
ATOM 1029 C CA . ASN A 1 129 ? -13.217 -0.026 -6.039 1.00 93.25 129 ASN A CA 1
ATOM 1030 C C . ASN A 1 129 ? -12.009 0.184 -5.129 1.00 93.25 129 ASN A C 1
ATOM 1032 O O . ASN A 1 129 ? -12.090 0.914 -4.136 1.00 93.25 129 ASN A O 1
ATOM 1036 N N . LEU A 1 130 ? -10.889 -0.426 -5.499 1.00 93.38 130 LEU A N 1
ATOM 1037 C CA . LEU A 1 130 ? -9.603 -0.251 -4.846 1.00 93.38 130 LEU A CA 1
ATOM 1038 C C . LEU A 1 130 ? -8.707 0.633 -5.698 1.00 93.38 130 LEU A C 1
ATOM 1040 O O . LEU A 1 130 ? -8.653 0.482 -6.915 1.00 93.38 130 LEU A O 1
ATOM 1044 N N . GLU A 1 131 ? -7.988 1.534 -5.050 1.00 93.31 131 GLU A N 1
ATOM 1045 C CA . GLU A 1 131 ? -6.953 2.366 -5.642 1.00 93.31 131 GLU A CA 1
ATOM 1046 C C . GLU A 1 131 ? -5.584 1.936 -5.122 1.00 93.31 131 GLU A C 1
ATOM 1048 O O . GLU A 1 131 ? -5.419 1.605 -3.944 1.00 93.31 131 GLU A O 1
ATOM 1053 N N . VAL A 1 132 ? -4.592 1.959 -6.011 1.00 92.94 132 VAL A N 1
ATOM 1054 C CA . VAL A 1 132 ? -3.206 1.668 -5.654 1.00 92.94 132 VAL A CA 1
ATOM 1055 C C . VAL A 1 132 ? -2.386 2.947 -5.665 1.00 92.94 132 VAL A C 1
ATOM 1057 O O . VAL A 1 132 ? -2.299 3.637 -6.680 1.00 92.94 132 VAL A O 1
ATOM 1060 N N . LYS A 1 133 ? -1.733 3.229 -4.540 1.00 92.69 133 LYS A N 1
ATOM 1061 C CA . LYS A 1 133 ? -0.896 4.408 -4.323 1.00 92.69 133 LYS A CA 1
ATOM 1062 C C . LYS A 1 133 ? 0.524 3.979 -3.961 1.00 92.69 133 LYS A C 1
ATOM 1064 O O . LYS A 1 133 ? 0.732 2.968 -3.294 1.00 92.69 133 LYS A O 1
ATOM 1069 N N . LEU A 1 134 ? 1.511 4.754 -4.397 1.00 92.44 134 LEU A N 1
ATOM 1070 C CA . LEU A 1 134 ? 2.900 4.607 -3.967 1.00 92.44 134 LEU A CA 1
ATOM 1071 C C . LEU A 1 134 ? 3.244 5.708 -2.978 1.00 92.44 134 LEU A C 1
ATOM 1073 O O . LEU A 1 134 ? 2.846 6.852 -3.170 1.00 92.44 134 LEU A O 1
ATOM 1077 N N . TYR A 1 135 ? 4.022 5.366 -1.962 1.00 92.19 135 TYR A N 1
ATOM 1078 C CA . TYR A 1 135 ? 4.515 6.295 -0.958 1.00 92.19 135 TYR A CA 1
ATOM 1079 C C . TYR A 1 135 ? 6.027 6.159 -0.799 1.00 92.19 135 TYR A C 1
ATOM 1081 O O . TYR A 1 135 ? 6.591 5.076 -0.979 1.00 92.19 135 TYR A O 1
ATOM 1089 N N . SER A 1 136 ? 6.687 7.261 -0.453 1.00 89.94 136 SER A N 1
ATOM 1090 C CA . SER A 1 136 ? 8.096 7.242 -0.073 1.00 89.94 136 SER A CA 1
ATOM 1091 C C . SER A 1 136 ? 8.314 6.498 1.250 1.00 89.94 136 SER A C 1
ATOM 1093 O O . SER A 1 136 ? 7.392 6.282 2.040 1.00 89.94 136 SER A O 1
ATOM 1095 N N . SER A 1 137 ? 9.558 6.094 1.484 1.00 87.25 137 SER A N 1
ATOM 1096 C CA . SER A 1 137 ? 10.043 5.502 2.737 1.00 87.25 137 SER A CA 1
ATOM 1097 C C . SER A 1 137 ? 10.645 6.532 3.695 1.00 87.25 137 SER A C 1
ATOM 1099 O O . SER A 1 137 ? 11.486 6.194 4.527 1.00 87.25 137 SER A O 1
ATOM 1101 N N . ASP A 1 138 ? 10.263 7.800 3.548 1.00 83.19 138 ASP A N 1
ATOM 1102 C CA . ASP A 1 138 ? 10.670 8.865 4.461 1.00 83.19 138 ASP A CA 1
ATOM 1103 C C . ASP A 1 138 ? 10.036 8.667 5.845 1.00 83.19 138 ASP A C 1
ATOM 1105 O O . ASP A 1 138 ? 9.028 7.973 5.986 1.00 83.19 138 ASP A O 1
ATOM 1109 N N . ALA A 1 139 ? 10.577 9.344 6.865 1.00 77.62 139 ALA A N 1
ATOM 1110 C CA . ALA A 1 139 ? 9.991 9.355 8.210 1.00 77.62 139 ALA A CA 1
ATOM 1111 C C . ALA A 1 139 ? 8.513 9.796 8.208 1.00 77.62 139 ALA A C 1
ATOM 1113 O O . ALA A 1 139 ? 7.717 9.305 9.003 1.00 77.62 139 ALA A O 1
ATOM 1114 N N . VAL A 1 140 ? 8.149 10.690 7.282 1.00 82.00 140 VAL A N 1
ATOM 1115 C CA . VAL A 1 140 ? 6.761 11.021 6.946 1.00 82.00 140 VAL A CA 1
ATOM 1116 C C . VAL A 1 140 ? 6.533 10.628 5.483 1.00 82.00 140 VAL A C 1
ATOM 1118 O O . VAL A 1 140 ? 6.981 11.362 4.596 1.00 82.00 140 VAL A O 1
ATOM 1121 N N . PRO A 1 141 ? 5.883 9.479 5.211 1.00 84.94 141 PRO A N 1
ATOM 1122 C CA . PRO A 1 141 ? 5.667 8.988 3.855 1.00 84.94 141 PRO A CA 1
ATOM 1123 C C . PRO A 1 141 ? 4.900 9.999 3.001 1.00 84.94 141 PRO A C 1
ATOM 1125 O O . PRO A 1 141 ? 3.841 10.485 3.390 1.00 84.94 141 PRO A O 1
ATOM 1128 N N . LYS A 1 142 ? 5.408 10.298 1.805 1.00 87.69 142 LYS A N 1
ATOM 1129 C CA . LYS A 1 142 ? 4.745 11.182 0.837 1.00 87.69 142 LYS A CA 1
ATOM 1130 C C . LYS A 1 142 ? 4.232 10.372 -0.334 1.00 87.69 142 LYS A C 1
ATOM 1132 O O . LYS A 1 142 ? 4.952 9.515 -0.843 1.00 87.69 142 LYS A O 1
ATOM 1137 N N . GLN A 1 143 ? 3.014 10.661 -0.787 1.00 90.44 143 GLN A N 1
ATOM 1138 C CA . GLN A 1 143 ? 2.470 10.001 -1.966 1.00 90.44 143 GLN A CA 1
ATOM 1139 C C . GLN A 1 143 ? 3.293 10.374 -3.206 1.00 90.44 143 GLN A C 1
ATOM 1141 O O . GLN A 1 143 ? 3.471 11.545 -3.541 1.00 90.44 143 GLN A O 1
ATOM 1146 N N . LEU A 1 144 ? 3.776 9.355 -3.904 1.00 90.62 144 LEU A N 1
ATOM 1147 C CA . LEU A 1 144 ? 4.484 9.468 -5.164 1.00 90.62 144 LEU A CA 1
ATOM 1148 C C . LEU A 1 144 ? 3.453 9.350 -6.287 1.00 90.62 144 LEU A C 1
ATOM 1150 O O . LEU A 1 144 ? 2.902 8.277 -6.527 1.00 90.62 144 LEU A O 1
ATOM 1154 N N . VAL A 1 145 ? 3.176 10.464 -6.963 1.00 90.44 145 VAL A N 1
ATOM 1155 C CA . VAL A 1 145 ? 2.230 10.515 -8.095 1.00 90.44 145 VAL A CA 1
ATOM 1156 C C . VAL A 1 145 ? 2.985 10.557 -9.422 1.00 90.44 145 VAL A C 1
ATOM 1158 O O . VAL A 1 145 ? 2.646 9.849 -10.373 1.00 90.44 145 VAL A O 1
ATOM 1161 N N . ASN A 1 146 ? 4.069 11.334 -9.457 1.00 90.88 146 ASN A N 1
ATOM 1162 C CA . ASN A 1 146 ? 4.855 11.590 -10.653 1.00 90.88 146 ASN A CA 1
ATOM 1163 C C . ASN A 1 146 ? 6.322 11.193 -10.450 1.00 90.88 146 ASN A C 1
ATOM 1165 O O . ASN A 1 146 ? 6.865 11.232 -9.350 1.00 90.88 146 ASN A O 1
ATOM 1169 N N . THR A 1 147 ? 6.959 10.822 -11.553 1.00 90.12 147 THR A N 1
ATOM 1170 C CA . THR A 1 147 ? 8.413 10.694 -11.704 1.00 90.12 147 THR A CA 1
ATOM 1171 C C . THR A 1 147 ? 9.100 12.058 -11.602 1.00 90.12 147 THR A C 1
ATOM 1173 O O . THR A 1 147 ? 8.455 13.099 -11.747 1.00 90.12 147 THR A O 1
ATOM 1176 N N . MET A 1 148 ? 10.432 12.059 -11.491 1.00 84.69 148 MET A N 1
ATOM 1177 C CA . MET A 1 148 ? 11.241 13.291 -11.532 1.00 84.69 148 MET A CA 1
ATOM 1178 C C . MET A 1 148 ? 11.083 14.077 -12.848 1.00 84.69 148 MET A C 1
ATOM 1180 O O . MET A 1 148 ? 11.379 15.264 -12.904 1.00 84.69 148 MET A O 1
ATOM 1184 N N . GLN A 1 149 ? 10.596 13.425 -13.911 1.00 87.25 149 GLN A N 1
ATOM 1185 C CA . GLN A 1 149 ? 10.306 14.038 -15.213 1.00 87.25 149 GLN A CA 1
ATOM 1186 C C . GLN A 1 149 ? 8.843 14.496 -15.355 1.00 87.25 149 GLN A C 1
ATOM 1188 O O . GLN A 1 149 ? 8.396 14.770 -16.467 1.00 87.25 149 GLN A O 1
ATOM 1193 N N . GLY A 1 150 ? 8.052 14.482 -14.278 1.00 88.19 150 GLY A N 1
ATOM 1194 C CA . GLY A 1 150 ? 6.639 14.878 -14.300 1.00 88.19 150 GLY A CA 1
ATOM 1195 C C . GLY A 1 150 ? 5.683 13.864 -14.943 1.00 88.19 150 GLY A C 1
ATOM 1196 O O . GLY A 1 150 ? 4.490 14.125 -15.037 1.00 88.19 150 GLY A O 1
ATOM 1197 N N . LYS A 1 151 ? 6.166 12.693 -15.377 1.00 90.19 151 LYS A N 1
ATOM 1198 C CA . LYS A 1 151 ? 5.317 11.612 -15.920 1.00 90.19 151 LYS A CA 1
ATOM 1199 C C . LYS A 1 151 ? 4.679 10.797 -14.787 1.00 90.19 151 LYS A C 1
ATOM 1201 O O . LYS A 1 151 ? 5.350 10.646 -13.769 1.00 90.19 151 LYS A O 1
ATOM 1206 N N . PRO A 1 152 ? 3.488 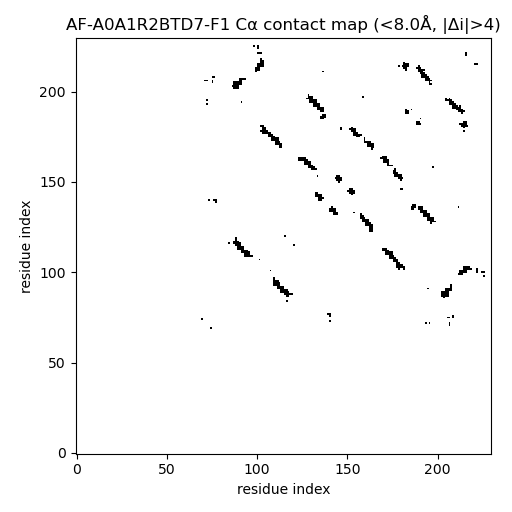10.194 -14.965 1.00 91.06 152 PRO A N 1
ATOM 1207 C CA . PRO A 1 152 ? 2.873 9.327 -13.955 1.00 91.06 152 PRO A CA 1
ATOM 1208 C C . PRO A 1 152 ? 3.805 8.190 -13.528 1.00 91.06 152 PRO A C 1
ATOM 1210 O O . PRO A 1 152 ? 4.385 7.527 -14.392 1.00 91.06 152 PRO A O 1
ATOM 1213 N N . ILE A 1 153 ? 3.951 7.974 -12.216 1.00 92.25 153 ILE A N 1
ATOM 1214 C CA . ILE A 1 153 ? 4.855 6.949 -11.666 1.00 92.25 153 ILE A CA 1
ATOM 1215 C C . ILE A 1 153 ? 4.282 5.531 -11.778 1.00 92.25 153 ILE A C 1
ATOM 1217 O O . ILE A 1 153 ? 5.026 4.567 -11.968 1.00 92.25 153 ILE A O 1
ATOM 1221 N N . ILE A 1 154 ? 2.958 5.407 -11.688 1.00 92.06 154 ILE A N 1
ATOM 1222 C CA . ILE A 1 154 ? 2.217 4.167 -11.906 1.00 92.06 154 ILE A CA 1
ATOM 1223 C C . ILE A 1 154 ? 1.650 4.191 -13.324 1.00 92.06 154 ILE A C 1
ATOM 1225 O O . ILE A 1 154 ? 1.003 5.156 -13.730 1.00 92.06 154 ILE A O 1
ATOM 1229 N N . ARG A 1 155 ? 1.851 3.103 -14.074 1.00 88.94 155 ARG A N 1
ATOM 1230 C CA . ARG A 1 155 ? 1.160 2.853 -15.348 1.00 88.94 155 ARG A CA 1
ATOM 1231 C C . ARG A 1 155 ? 0.297 1.603 -15.253 1.00 88.94 155 ARG A C 1
ATOM 1233 O O . ARG A 1 155 ? 0.760 0.555 -14.809 1.00 88.94 155 ARG A O 1
ATOM 1240 N N . GLY A 1 156 ? -0.940 1.701 -15.724 1.00 80.50 156 GLY A N 1
ATOM 1241 C CA . GLY A 1 156 ? -1.943 0.638 -15.652 1.00 80.50 156 GLY A CA 1
ATOM 1242 C C . GLY A 1 156 ? -3.305 1.200 -15.261 1.00 80.50 156 GLY A C 1
ATOM 1243 O O . GLY A 1 156 ? -3.497 2.417 -15.249 1.00 80.50 156 GLY A O 1
ATOM 1244 N N . ARG A 1 157 ? -4.246 0.317 -14.927 1.00 76.25 157 ARG A N 1
ATOM 1245 C CA . ARG A 1 157 ? -5.483 0.723 -14.261 1.00 76.25 157 ARG A CA 1
ATOM 1246 C C . ARG A 1 157 ? -5.121 1.018 -12.804 1.00 76.25 157 ARG A C 1
ATOM 1248 O O . ARG A 1 157 ? -4.862 0.108 -12.031 1.00 76.25 157 ARG A O 1
ATOM 1255 N N . GLY A 1 158 ? -5.010 2.299 -12.451 1.00 73.94 158 GLY A N 1
ATOM 1256 C CA . GLY A 1 158 ? -4.719 2.723 -11.070 1.00 73.94 158 GLY A CA 1
ATOM 1257 C C . GLY A 1 158 ? -5.850 2.401 -10.086 1.00 73.94 158 GLY A C 1
ATOM 1258 O O . GLY A 1 158 ? -5.663 2.508 -8.877 1.00 73.94 158 GLY A O 1
ATOM 1259 N N . ILE A 1 159 ? -7.008 2.000 -10.617 1.00 89.19 159 ILE A N 1
ATOM 1260 C CA . ILE A 1 159 ? -8.204 1.618 -9.880 1.00 89.19 159 ILE A CA 1
ATOM 1261 C C . ILE A 1 159 ? -8.667 0.276 -10.427 1.00 89.19 159 ILE A C 1
ATOM 1263 O O . ILE A 1 159 ? -8.851 0.141 -11.638 1.00 89.19 159 ILE A O 1
ATOM 1267 N N . GLU A 1 160 ? -8.873 -0.686 -9.541 1.00 92.75 160 GLU A N 1
ATOM 1268 C CA . GLU A 1 160 ? -9.378 -2.012 -9.877 1.00 92.75 160 GLU A CA 1
ATOM 1269 C C . GLU A 1 160 ? -10.616 -2.321 -9.040 1.00 92.75 160 GLU A C 1
ATOM 1271 O O . GLU A 1 160 ? -10.713 -1.945 -7.871 1.00 92.75 160 GLU A O 1
ATOM 1276 N N . THR A 1 161 ? -11.583 -3.004 -9.645 1.00 92.94 161 THR A N 1
ATOM 1277 C CA . THR A 1 161 ? -12.833 -3.363 -8.973 1.00 92.94 161 THR A CA 1
ATOM 1278 C C . THR A 1 161 ? -12.735 -4.782 -8.435 1.00 92.94 161 THR A C 1
ATOM 1280 O O . THR A 1 161 ? -12.607 -5.745 -9.190 1.00 92.94 161 THR A O 1
ATOM 1283 N N . MET A 1 162 ? -12.820 -4.907 -7.118 1.00 93.75 162 MET A N 1
ATOM 1284 C CA . MET A 1 162 ? -12.951 -6.172 -6.417 1.00 93.75 162 MET A CA 1
ATOM 1285 C C . MET A 1 162 ? -14.389 -6.679 -6.498 1.00 93.75 162 MET A C 1
ATOM 1287 O O . MET A 1 162 ? -15.344 -5.926 -6.291 1.00 93.75 162 MET A O 1
ATOM 1291 N N . VAL A 1 163 ? -14.516 -7.968 -6.810 1.00 93.94 163 VAL A N 1
ATOM 1292 C CA . VAL A 1 163 ? -15.788 -8.663 -7.025 1.00 93.94 163 VAL A CA 1
ATOM 1293 C C . VAL A 1 163 ? -15.794 -9.988 -6.274 1.00 93.94 163 VAL A C 1
ATOM 1295 O O . VAL A 1 163 ? -14.736 -10.546 -5.973 1.00 93.94 163 VAL A O 1
ATOM 1298 N N . PHE A 1 164 ? -16.987 -10.491 -5.975 1.00 94.75 164 PHE A N 1
ATOM 1299 C CA . PHE A 1 164 ? -17.165 -11.814 -5.395 1.00 94.75 164 PHE A CA 1
ATOM 1300 C C . PHE A 1 164 ? -16.927 -12.908 -6.446 1.00 94.75 164 PHE A C 1
ATOM 1302 O O . PHE A 1 164 ? -17.506 -12.867 -7.532 1.00 94.75 164 PHE A O 1
ATOM 1309 N N . HIS A 1 165 ? -16.093 -13.893 -6.115 1.00 93.19 165 HIS A N 1
ATOM 1310 C CA . HIS A 1 165 ? -15.815 -15.077 -6.930 1.00 93.19 165 HIS A CA 1
ATOM 1311 C C . HIS A 1 165 ? -16.589 -16.271 -6.362 1.00 93.19 165 HIS A C 1
ATOM 1313 O O . HIS A 1 165 ? -16.222 -16.769 -5.295 1.00 93.19 165 HIS A O 1
ATOM 1319 N N . PRO A 1 166 ? -17.639 -16.763 -7.052 1.00 90.31 166 PRO A N 1
ATOM 1320 C CA . PRO A 1 166 ? -18.497 -17.834 -6.537 1.00 90.31 166 PRO A CA 1
ATOM 1321 C C . PRO A 1 166 ? -17.765 -19.156 -6.291 1.00 90.31 166 PRO A C 1
ATOM 1323 O O . PRO A 1 166 ? -18.108 -19.883 -5.367 1.00 90.31 166 PRO A O 1
ATOM 1326 N N . THR A 1 167 ? -16.745 -19.459 -7.096 1.00 90.69 167 THR A N 1
ATOM 1327 C CA . THR A 1 167 ? -15.952 -20.694 -6.993 1.00 90.69 167 THR A CA 1
ATOM 1328 C C . THR A 1 167 ? -15.085 -20.734 -5.742 1.00 90.69 167 THR A C 1
ATOM 1330 O O . THR A 1 167 ? -14.899 -21.793 -5.155 1.00 90.69 167 THR A O 1
ATOM 1333 N N . GLU A 1 168 ? -14.559 -19.582 -5.334 1.00 87.88 168 GLU A N 1
ATOM 1334 C CA . GLU A 1 168 ? -13.680 -19.451 -4.168 1.00 87.88 168 GLU A CA 1
ATOM 1335 C C . GLU A 1 168 ? -14.441 -18.973 -2.923 1.00 87.88 168 GLU A C 1
ATOM 1337 O O . GLU A 1 168 ? -13.876 -18.948 -1.832 1.00 87.88 168 GLU A O 1
ATOM 1342 N N . ASN A 1 169 ? -15.722 -18.610 -3.081 1.00 90.75 169 ASN A N 1
ATOM 1343 C CA . ASN A 1 169 ? -16.589 -18.034 -2.051 1.00 90.75 169 ASN A CA 1
ATOM 1344 C C . ASN A 1 169 ? -15.965 -16.798 -1.366 1.00 90.75 169 ASN A C 1
ATOM 1346 O O . ASN A 1 169 ? -16.079 -16.614 -0.153 1.00 90.75 169 ASN A O 1
ATOM 1350 N N . LYS A 1 170 ? -15.254 -15.966 -2.140 1.00 93.12 170 LYS A N 1
ATOM 1351 C CA . LYS A 1 170 ? -14.401 -14.876 -1.636 1.00 93.12 170 LYS A CA 1
ATOM 1352 C C . LYS A 1 170 ? -14.438 -13.653 -2.543 1.00 93.12 170 LYS A C 1
ATOM 1354 O O . LYS A 1 170 ? -14.610 -13.769 -3.753 1.00 93.12 170 LYS A O 1
ATOM 1359 N N . PHE A 1 171 ? -14.218 -12.472 -1.969 1.00 94.81 171 PHE A N 1
ATOM 1360 C CA . PHE A 1 171 ? -13.994 -11.244 -2.735 1.00 94.81 171 PHE A CA 1
ATOM 1361 C C . PHE A 1 171 ? -12.521 -11.121 -3.103 1.00 94.81 171 PHE A C 1
ATOM 1363 O O . PHE A 1 171 ? -11.676 -11.025 -2.213 1.00 94.81 171 PHE A O 1
ATOM 1370 N N . LEU A 1 172 ? -12.222 -11.098 -4.404 1.00 95.12 172 LEU A N 1
ATOM 1371 C CA . LEU A 1 172 ? -10.852 -11.046 -4.910 1.00 95.12 172 LEU A CA 1
ATOM 1372 C C . LEU A 1 172 ? -10.715 -10.012 -6.020 1.00 95.12 172 LEU A C 1
ATOM 1374 O O . LEU A 1 172 ? -11.636 -9.759 -6.803 1.00 95.12 172 LEU A O 1
ATOM 1378 N N . VAL A 1 173 ? -9.513 -9.460 -6.128 1.00 94.62 173 VAL A N 1
ATOM 1379 C CA . VAL A 1 173 ? -9.112 -8.610 -7.245 1.00 94.62 173 VAL A CA 1
ATOM 1380 C C . VAL A 1 173 ? -7.694 -8.936 -7.671 1.00 94.62 173 VAL A C 1
ATOM 1382 O O . VAL A 1 173 ? -6.800 -9.122 -6.846 1.00 94.62 173 VAL A O 1
ATOM 1385 N N . ARG A 1 174 ? -7.486 -8.987 -8.985 1.00 93.69 174 ARG A N 1
ATOM 1386 C CA . ARG 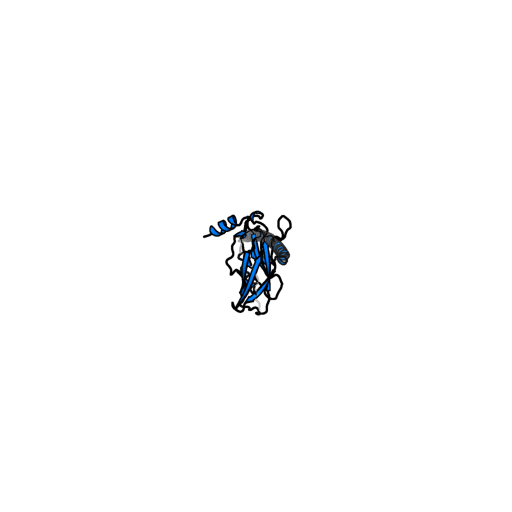A 1 174 ? -6.172 -9.165 -9.592 1.00 93.69 174 ARG A CA 1
ATOM 1387 C C . ARG A 1 174 ? -5.694 -7.823 -10.126 1.00 93.69 174 ARG A C 1
ATOM 1389 O O . ARG A 1 174 ? -6.230 -7.328 -11.110 1.00 93.69 174 ARG A O 1
ATOM 1396 N N . ILE A 1 175 ? -4.668 -7.264 -9.499 1.00 92.94 175 ILE A N 1
ATOM 1397 C CA . ILE A 1 175 ? -4.155 -5.931 -9.817 1.00 92.94 175 ILE A CA 1
ATOM 1398 C C . ILE A 1 175 ? -2.936 -6.068 -10.721 1.00 92.94 175 ILE A C 1
ATOM 1400 O O . ILE A 1 175 ? -1.951 -6.698 -10.336 1.00 92.94 175 ILE A O 1
ATOM 1404 N N . LYS A 1 176 ? -2.978 -5.468 -11.919 1.00 93.25 176 LYS A N 1
ATOM 1405 C CA . LYS A 1 176 ? -1.866 -5.469 -12.883 1.00 93.25 176 LYS A CA 1
ATOM 1406 C C . LYS A 1 176 ? -1.380 -4.048 -13.161 1.00 93.25 176 LYS A C 1
ATOM 1408 O O . LYS A 1 176 ? -2.098 -3.237 -13.739 1.00 93.25 176 LYS A O 1
ATOM 1413 N N . MET A 1 177 ? -0.117 -3.771 -12.845 1.00 93.69 177 MET A N 1
ATOM 1414 C CA . MET A 1 177 ? 0.449 -2.422 -12.963 1.00 93.69 177 MET A CA 1
ATOM 1415 C C . MET A 1 177 ? 1.953 -2.429 -13.263 1.00 93.69 177 MET A C 1
ATOM 1417 O O . MET A 1 177 ? 2.599 -3.476 -13.242 1.00 93.69 177 MET A O 1
ATOM 1421 N N . GLN A 1 178 ? 2.504 -1.251 -13.558 1.00 94.38 178 GLN A N 1
ATOM 1422 C CA . GLN A 1 178 ? 3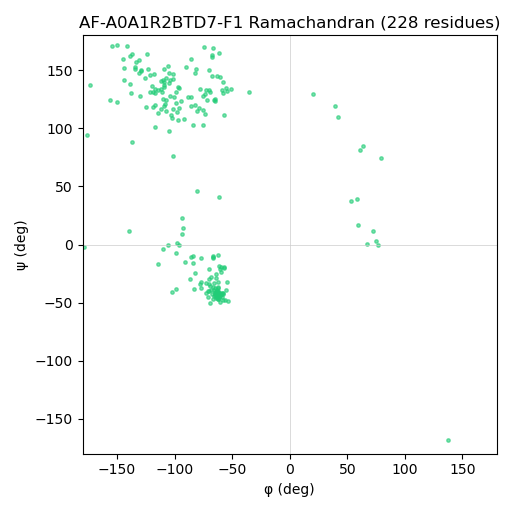.936 -0.992 -13.713 1.00 94.38 178 GLN A CA 1
ATOM 1423 C C . GLN A 1 178 ? 4.351 0.207 -12.867 1.00 94.38 178 GLN A C 1
ATOM 1425 O O . GLN A 1 178 ? 3.582 1.158 -12.722 1.00 94.38 178 GLN A O 1
ATOM 1430 N N . ILE A 1 179 ? 5.605 0.201 -12.418 1.00 94.25 179 ILE A N 1
ATOM 1431 C CA . ILE A 1 179 ? 6.252 1.356 -11.790 1.00 94.25 179 ILE A CA 1
ATOM 1432 C C . ILE A 1 179 ? 7.322 1.876 -12.746 1.00 94.25 179 ILE A C 1
ATOM 1434 O O . ILE A 1 179 ? 8.176 1.117 -13.209 1.00 94.25 179 ILE A O 1
ATOM 1438 N N . THR A 1 180 ? 7.268 3.160 -13.086 1.00 94.38 180 THR A N 1
ATOM 1439 C CA . THR A 1 180 ? 8.136 3.761 -14.112 1.00 94.38 180 THR A CA 1
ATOM 1440 C C . THR A 1 180 ? 9.376 4.438 -13.547 1.00 94.38 180 THR A C 1
ATOM 1442 O O . THR A 1 180 ? 10.181 4.961 -14.318 1.00 94.38 180 THR A O 1
ATOM 1445 N N . GLU A 1 181 ? 9.555 4.431 -12.229 1.00 94.06 181 GLU A N 1
ATOM 1446 C CA . GLU A 1 181 ? 10.738 4.973 -11.568 1.00 94.06 181 GLU A CA 1
ATOM 1447 C C . GLU A 1 181 ? 11.502 3.896 -10.807 1.00 94.06 181 GLU A C 1
ATOM 1449 O O . GLU A 1 181 ? 10.911 2.946 -10.302 1.00 94.06 181 GLU A O 1
ATOM 1454 N N . VAL A 1 182 ? 12.828 4.018 -10.759 1.00 94.12 182 VAL A N 1
ATOM 1455 C CA . VAL A 1 182 ? 13.655 3.124 -9.941 1.00 94.12 182 VAL A CA 1
ATOM 1456 C C . VAL A 1 182 ? 13.671 3.586 -8.494 1.00 94.12 182 VAL A C 1
ATOM 1458 O O . VAL A 1 182 ? 13.660 4.782 -8.215 1.00 94.12 182 VAL A O 1
ATOM 1461 N N . SER A 1 183 ? 13.761 2.637 -7.565 1.00 92.56 183 SER A N 1
ATOM 1462 C CA . SER A 1 183 ? 13.691 2.958 -6.144 1.00 92.56 183 SER A CA 1
ATOM 1463 C C . SER A 1 183 ? 14.923 3.711 -5.634 1.00 92.56 183 SER A C 1
ATOM 1465 O O . SER A 1 183 ? 14.836 4.425 -4.646 1.00 92.56 183 SER A O 1
ATOM 1467 N N . SER A 1 184 ? 16.053 3.625 -6.346 1.00 90.69 184 SER A N 1
ATOM 1468 C CA . SER A 1 184 ? 17.281 4.372 -6.039 1.00 90.69 184 SER A CA 1
ATOM 1469 C C . SER A 1 184 ? 17.159 5.888 -6.214 1.00 90.69 184 SER A C 1
ATOM 1471 O O . SER A 1 184 ? 18.073 6.601 -5.823 1.00 90.69 184 SER A O 1
ATOM 1473 N N . HIS A 1 185 ? 16.082 6.388 -6.828 1.00 90.94 185 HIS A N 1
ATOM 1474 C CA . HIS A 1 185 ? 15.806 7.827 -6.900 1.00 90.94 185 HIS A CA 1
ATOM 1475 C C . HIS A 1 185 ? 15.101 8.359 -5.645 1.00 90.94 185 HIS A C 1
ATOM 1477 O O . HIS A 1 185 ? 14.965 9.571 -5.500 1.00 90.94 185 HIS A O 1
ATOM 1483 N N . PHE A 1 186 ? 14.652 7.477 -4.751 1.00 88.06 186 PHE A N 1
ATOM 1484 C CA . PHE A 1 186 ? 14.001 7.852 -3.503 1.00 88.06 186 PHE A CA 1
ATOM 1485 C C . PHE A 1 186 ? 14.942 7.633 -2.322 1.00 88.06 186 PHE A C 1
ATOM 1487 O O . PHE A 1 186 ? 15.838 6.783 -2.346 1.00 88.06 186 PHE A O 1
ATOM 1494 N N . ILE A 1 187 ? 14.715 8.410 -1.270 1.00 82.38 187 ILE A N 1
ATOM 1495 C CA . ILE A 1 187 ? 15.424 8.294 0.002 1.00 82.38 187 ILE A CA 1
ATOM 1496 C C . ILE A 1 187 ? 15.218 6.872 0.553 1.00 82.38 187 ILE A C 1
ATOM 1498 O O . ILE A 1 187 ? 14.138 6.304 0.430 1.00 82.38 187 ILE A O 1
ATOM 1502 N N . ASN A 1 188 ? 16.267 6.275 1.122 1.00 86.06 188 ASN A N 1
ATOM 1503 C CA . ASN A 1 188 ? 16.323 4.882 1.604 1.00 86.06 188 ASN A CA 1
ATOM 1504 C C . ASN A 1 188 ? 16.244 3.784 0.520 1.00 86.06 188 ASN A C 1
ATOM 1506 O O . ASN A 1 188 ? 16.335 2.598 0.839 1.00 86.06 188 ASN A O 1
ATOM 1510 N N . GLY A 1 189 ? 16.139 4.140 -0.766 1.00 88.12 189 GLY A N 1
ATOM 1511 C CA . GLY A 1 189 ? 16.307 3.198 -1.878 1.00 88.12 189 GLY A CA 1
ATOM 1512 C C . GLY A 1 189 ? 15.167 2.192 -2.081 1.00 88.12 189 GLY A C 1
ATOM 1513 O O . GLY A 1 189 ? 15.332 1.244 -2.859 1.00 88.12 189 GLY A O 1
ATOM 1514 N N . HIS A 1 190 ? 14.025 2.389 -1.422 1.00 91.50 190 HIS A N 1
ATOM 1515 C CA . HIS A 1 190 ? 12.810 1.579 -1.536 1.00 91.50 190 HIS A CA 1
ATOM 1516 C C . HIS A 1 190 ? 11.559 2.472 -1.500 1.00 91.50 190 HIS A C 1
ATOM 1518 O O . HIS A 1 190 ? 11.648 3.678 -1.291 1.00 91.50 190 HIS A O 1
ATOM 1524 N N . VAL A 1 191 ? 10.390 1.899 -1.780 1.00 93.19 191 VAL A N 1
ATOM 1525 C CA . VAL A 1 191 ? 9.090 2.589 -1.727 1.00 93.19 191 VAL A CA 1
ATOM 1526 C C . VAL A 1 191 ? 8.049 1.692 -1.064 1.00 93.19 191 VAL A C 1
ATOM 1528 O O . VAL A 1 191 ? 8.249 0.487 -0.944 1.00 93.19 191 VAL A O 1
ATOM 1531 N N . ASN A 1 192 ? 6.927 2.262 -0.640 1.00 93.25 192 ASN A N 1
ATOM 1532 C CA . ASN A 1 192 ? 5.818 1.517 -0.054 1.00 93.25 192 ASN A CA 1
ATOM 1533 C C . ASN A 1 192 ? 4.620 1.543 -1.006 1.00 93.25 192 ASN A C 1
ATOM 1535 O O . ASN A 1 192 ? 4.243 2.606 -1.499 1.00 93.25 192 ASN A O 1
ATOM 1539 N N . LEU A 1 193 ? 4.017 0.386 -1.272 1.00 92.88 193 LEU A N 1
ATOM 1540 C CA . LEU A 1 193 ? 2.804 0.270 -2.080 1.00 92.88 193 LEU A CA 1
ATOM 1541 C C . LEU A 1 193 ? 1.603 0.115 -1.152 1.00 92.88 193 LEU A C 1
ATOM 1543 O O . LEU A 1 193 ? 1.589 -0.772 -0.304 1.00 92.88 193 LEU A O 1
ATOM 1547 N N . VAL A 1 194 ? 0.589 0.953 -1.326 1.00 93.00 194 VAL A N 1
ATOM 1548 C CA . VAL A 1 194 ? -0.646 0.899 -0.545 1.00 93.00 194 VAL A CA 1
ATOM 1549 C C . VAL A 1 194 ? -1.818 0.633 -1.467 1.00 93.00 194 VAL A C 1
ATOM 1551 O O . VAL A 1 194 ? -1.979 1.306 -2.483 1.00 93.00 194 VAL A O 1
ATOM 1554 N N . VAL A 1 195 ? -2.644 -0.339 -1.097 1.00 93.31 195 VAL A N 1
ATOM 1555 C CA . VAL A 1 195 ? -3.936 -0.599 -1.728 1.00 93.31 195 VAL A CA 1
ATOM 1556 C C . VAL A 1 195 ? -5.015 -0.188 -0.742 1.00 93.31 195 VAL A C 1
ATOM 1558 O O . VAL A 1 195 ? -5.090 -0.730 0.360 1.00 93.31 195 VAL A O 1
ATOM 1561 N N . ALA A 1 196 ? -5.838 0.775 -1.134 1.00 9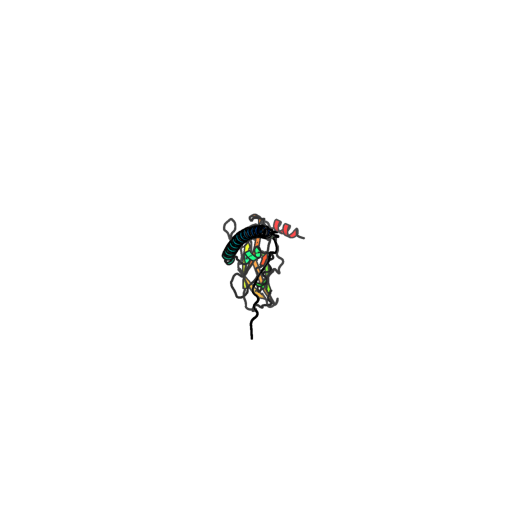2.25 196 ALA A N 1
ATOM 1562 C CA . ALA A 1 196 ? -6.886 1.333 -0.294 1.00 92.25 196 ALA A CA 1
ATOM 1563 C C . ALA A 1 196 ? -8.212 1.371 -1.051 1.00 92.25 196 ALA A C 1
ATOM 1565 O O . ALA A 1 196 ? -8.252 1.341 -2.280 1.00 92.25 196 ALA A O 1
ATOM 1566 N N . LYS A 1 197 ? -9.319 1.435 -0.317 1.00 91.00 197 LYS A N 1
ATOM 1567 C CA . LYS A 1 197 ? -10.636 1.658 -0.911 1.00 91.00 197 LYS A CA 1
ATOM 1568 C C . LYS A 1 197 ? -10.701 3.091 -1.449 1.00 91.00 197 LYS A C 1
ATOM 1570 O O . LYS A 1 197 ? -10.360 4.021 -0.730 1.00 91.00 197 LYS A O 1
ATOM 1575 N N . LYS A 1 198 ? -11.144 3.271 -2.698 1.00 87.56 198 LYS A N 1
ATOM 1576 C CA . LYS A 1 198 ? -11.216 4.600 -3.331 1.00 87.56 198 LYS A CA 1
ATOM 1577 C C . LYS A 1 198 ? -12.411 5.435 -2.856 1.00 87.56 198 LYS A C 1
ATOM 1579 O O . LYS A 1 198 ? -12.312 6.651 -2.763 1.00 87.56 198 LYS A O 1
ATOM 1584 N N . ASN A 1 199 ? -13.553 4.786 -2.639 1.00 76.81 199 ASN A N 1
ATOM 1585 C CA . ASN A 1 199 ? -14.817 5.469 -2.375 1.00 76.81 199 ASN A CA 1
ATOM 1586 C C . ASN A 1 199 ? -15.224 5.332 -0.906 1.00 76.81 199 ASN A C 1
ATOM 1588 O O . ASN A 1 199 ? -15.126 4.238 -0.340 1.00 76.81 199 ASN A O 1
ATOM 1592 N N . ASP A 1 200 ? -15.807 6.391 -0.350 1.00 65.00 200 ASP A N 1
ATOM 1593 C CA . ASP A 1 200 ? -16.580 6.303 0.883 1.00 65.00 200 ASP A CA 1
ATOM 1594 C C . ASP A 1 200 ? -17.817 5.448 0.619 1.00 65.00 200 ASP A C 1
ATOM 1596 O O . ASP A 1 200 ? -18.596 5.668 -0.305 1.00 65.00 200 ASP A O 1
ATOM 1600 N N . GLY A 1 201 ? -17.963 4.395 1.401 1.00 66.00 201 GLY A N 1
ATOM 1601 C CA . GLY A 1 201 ? -19.080 3.468 1.307 1.00 66.00 201 GLY A CA 1
ATOM 1602 C C . GLY A 1 201 ? -19.265 2.822 2.664 1.00 66.00 201 GLY A C 1
ATOM 1603 O O . GLY A 1 201 ? -18.392 2.958 3.515 1.00 66.00 201 GLY A O 1
ATOM 1604 N N . HIS A 1 202 ? -20.352 2.083 2.843 1.00 77.62 202 HIS A N 1
ATOM 1605 C CA . HIS A 1 202 ? -20.826 1.635 4.158 1.00 77.62 202 HIS A CA 1
ATOM 1606 C C . HIS A 1 202 ? -19.831 0.822 4.997 1.00 77.62 202 HIS A C 1
ATOM 1608 O O . HIS A 1 202 ? -19.999 0.730 6.208 1.00 77.62 202 HIS A O 1
ATOM 1614 N N . TYR A 1 203 ? -18.812 0.240 4.365 1.00 85.69 203 TYR A N 1
ATOM 1615 C CA . TYR A 1 203 ? -17.819 -0.599 5.022 1.00 85.69 203 TYR A CA 1
ATOM 1616 C C . TYR A 1 203 ? -16.492 0.127 5.214 1.00 85.69 203 TYR A C 1
ATOM 1618 O O . TYR A 1 203 ? -15.904 0.618 4.237 1.00 85.69 203 TYR A O 1
ATOM 1626 N N . ALA A 1 204 ? -15.993 0.113 6.446 1.00 88.62 204 ALA A N 1
ATOM 1627 C CA . ALA A 1 204 ? -14.633 0.524 6.753 1.00 88.62 204 ALA A CA 1
ATOM 1628 C C . ALA A 1 204 ? -13.668 -0.618 6.399 1.00 88.62 204 ALA A C 1
ATOM 1630 O O . ALA A 1 204 ? -13.761 -1.715 6.950 1.00 88.62 204 ALA A O 1
ATOM 1631 N N . ILE A 1 205 ? -12.753 -0.379 5.456 1.00 90.12 205 ILE A N 1
ATOM 1632 C CA . ILE A 1 205 ? -11.808 -1.394 4.971 1.00 90.12 205 ILE A CA 1
ATOM 1633 C C . ILE A 1 205 ? -10.385 -0.950 5.300 1.00 90.12 205 ILE A C 1
ATOM 1635 O O . ILE A 1 205 ? -9.933 0.089 4.820 1.00 90.12 205 ILE A O 1
ATOM 1639 N N . LYS A 1 206 ? -9.672 -1.765 6.079 1.00 90.75 206 LYS A N 1
ATOM 1640 C CA . LYS A 1 206 ? -8.260 -1.565 6.400 1.00 90.75 206 LYS A CA 1
ATOM 1641 C C . LYS A 1 206 ? -7.418 -1.712 5.125 1.00 90.75 206 LYS A C 1
ATOM 1643 O O . LYS A 1 206 ? -7.511 -2.753 4.460 1.00 90.75 206 LYS A O 1
ATOM 1648 N N . PRO A 1 207 ? -6.607 -0.702 4.764 1.00 92.00 207 PRO A N 1
ATOM 1649 C CA . PRO A 1 207 ? -5.789 -0.751 3.561 1.00 92.00 207 PRO A CA 1
ATOM 1650 C C . PRO A 1 207 ? -4.647 -1.767 3.706 1.00 92.00 207 PRO A C 1
ATOM 1652 O O . PRO A 1 207 ? -4.123 -1.999 4.796 1.00 92.00 207 PRO A O 1
ATOM 1655 N N . LEU A 1 208 ? -4.229 -2.348 2.583 1.00 92.44 208 LEU A N 1
ATOM 1656 C CA . LEU A 1 208 ? -3.066 -3.231 2.507 1.00 92.44 208 LEU A CA 1
ATOM 1657 C C . LEU A 1 208 ? -1.814 -2.392 2.249 1.00 92.44 208 LEU A C 1
ATOM 1659 O O . LEU A 1 208 ? -1.760 -1.654 1.267 1.00 92.44 208 LEU A O 1
ATOM 1663 N N . VAL A 1 209 ? -0.788 -2.550 3.086 1.00 91.88 209 VAL A N 1
ATOM 1664 C CA . VAL A 1 209 ? 0.506 -1.869 2.933 1.00 91.88 209 VAL A CA 1
ATOM 1665 C C . VAL A 1 209 ? 1.592 -2.902 2.641 1.00 91.88 209 VAL A C 1
ATOM 1667 O O . VAL A 1 209 ? 1.946 -3.703 3.503 1.00 91.88 209 VAL A O 1
ATOM 1670 N N . LEU A 1 210 ? 2.151 -2.866 1.433 1.00 90.88 210 LEU A N 1
ATOM 1671 C CA . LEU A 1 210 ? 3.326 -3.643 1.043 1.00 90.88 210 LEU A CA 1
ATOM 1672 C C . LEU A 1 210 ? 4.566 -2.757 1.185 1.00 90.88 210 LEU A C 1
ATOM 1674 O O . LEU A 1 210 ? 4.773 -1.814 0.416 1.00 90.88 210 LEU A O 1
ATOM 1678 N N . ARG A 1 211 ? 5.367 -3.045 2.211 1.00 90.06 211 ARG A N 1
ATOM 1679 C CA . ARG A 1 211 ? 6.551 -2.259 2.570 1.00 90.06 211 ARG A CA 1
ATOM 1680 C C . ARG A 1 211 ? 7.786 -2.698 1.788 1.00 90.06 211 ARG A C 1
ATOM 1682 O O . ARG A 1 211 ? 7.846 -3.823 1.296 1.00 90.06 211 ARG A O 1
ATOM 1689 N N . GLU A 1 212 ? 8.773 -1.805 1.729 1.00 89.88 212 GLU A N 1
ATOM 1690 C CA . GLU A 1 212 ? 10.134 -2.108 1.253 1.00 89.88 212 GLU A CA 1
ATOM 1691 C C . GLU A 1 212 ? 10.193 -2.647 -0.183 1.00 89.88 212 GLU A C 1
ATOM 1693 O O . GLU A 1 212 ? 10.982 -3.525 -0.531 1.00 89.88 212 GLU A O 1
ATOM 1698 N N . LEU A 1 213 ? 9.357 -2.089 -1.056 1.00 92.81 213 LEU A N 1
ATOM 1699 C CA . LEU A 1 213 ? 9.357 -2.422 -2.467 1.00 92.81 213 LEU A CA 1
ATOM 1700 C C . LEU A 1 213 ? 10.598 -1.846 -3.154 1.00 92.81 213 LEU A C 1
ATOM 1702 O O . LEU A 1 213 ? 10.835 -0.635 -3.145 1.00 92.81 213 LEU A O 1
ATOM 1706 N N . ILE A 1 214 ? 11.368 -2.706 -3.813 1.00 93.50 214 ILE A N 1
ATOM 1707 C CA . ILE A 1 214 ? 12.602 -2.331 -4.499 1.00 93.50 214 ILE A CA 1
ATOM 1708 C C . ILE A 1 214 ? 12.377 -2.401 -6.007 1.00 93.50 214 ILE A C 1
ATOM 1710 O O . ILE A 1 214 ? 12.082 -3.455 -6.570 1.00 93.50 214 ILE A O 1
ATOM 1714 N N . VAL A 1 215 ? 12.577 -1.269 -6.686 1.00 93.62 215 VAL A N 1
ATOM 1715 C CA . VAL A 1 215 ? 12.385 -1.153 -8.136 1.00 93.62 215 VAL A CA 1
ATOM 1716 C C . VAL A 1 215 ? 13.730 -0.943 -8.824 1.00 93.62 215 VAL A C 1
ATOM 1718 O O . VAL A 1 215 ? 14.399 0.068 -8.614 1.00 93.62 215 VAL A O 1
ATOM 1721 N N . LYS A 1 216 ? 14.150 -1.888 -9.670 1.00 93.50 216 LYS A N 1
ATOM 1722 C CA . LYS A 1 216 ? 15.446 -1.844 -10.373 1.00 93.50 216 LYS A CA 1
ATOM 1723 C C . LYS A 1 216 ? 15.277 -1.586 -11.870 1.00 93.50 216 LYS A C 1
ATOM 1725 O O . LYS A 1 216 ? 14.287 -1.975 -12.479 1.00 93.50 216 LYS A O 1
ATOM 1730 N N . ALA A 1 217 ? 16.277 -0.962 -12.494 1.00 91.19 217 ALA A N 1
ATOM 1731 C CA . ALA A 1 217 ? 16.246 -0.649 -13.928 1.00 91.19 217 ALA A CA 1
ATOM 1732 C C . ALA A 1 217 ? 16.369 -1.886 -14.838 1.00 91.19 217 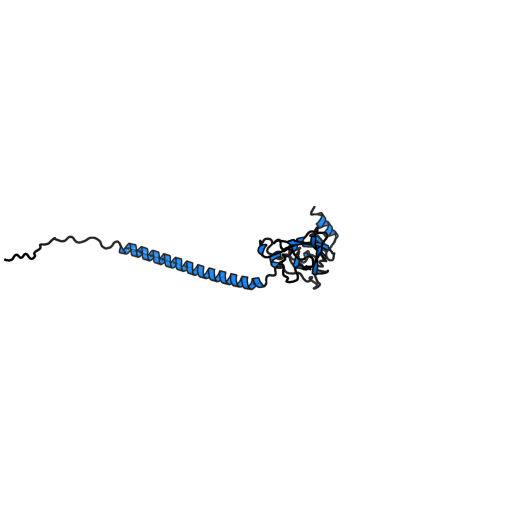ALA A C 1
ATOM 1734 O O . ALA A 1 217 ? 15.739 -1.943 -15.889 1.00 91.19 217 ALA A O 1
ATOM 1735 N N . LYS A 1 218 ? 17.224 -2.853 -14.472 1.00 88.12 218 LYS A N 1
ATOM 1736 C CA . LYS A 1 218 ? 17.638 -3.965 -15.345 1.00 88.12 218 LYS A CA 1
ATOM 1737 C C . LYS A 1 218 ? 17.091 -5.300 -14.839 1.00 88.12 218 LYS A C 1
ATOM 1739 O O . LYS A 1 218 ? 17.284 -5.631 -13.673 1.00 88.12 218 LYS A O 1
ATOM 1744 N N . GLU A 1 219 ? 16.528 -6.114 -15.738 1.00 85.12 219 GLU A N 1
ATOM 1745 C CA . GLU A 1 219 ? 15.999 -7.450 -15.395 1.00 85.12 219 GLU A CA 1
ATOM 1746 C C . GLU A 1 219 ? 17.063 -8.361 -14.784 1.00 85.12 219 GLU A C 1
ATOM 1748 O O . GLU A 1 219 ? 16.788 -9.038 -13.802 1.00 85.12 219 GLU A O 1
ATOM 1753 N N . LYS A 1 220 ? 18.292 -8.347 -15.321 1.00 84.69 220 LYS A N 1
ATOM 1754 C CA . LYS A 1 220 ? 19.403 -9.148 -14.779 1.00 84.69 220 LYS A CA 1
ATOM 1755 C C . LYS A 1 220 ? 19.638 -8.852 -13.296 1.00 84.69 220 LYS A C 1
ATOM 1757 O O . LYS A 1 220 ? 19.898 -9.762 -12.519 1.00 84.69 220 LYS A O 1
ATOM 1762 N N . THR A 1 221 ? 19.518 -7.581 -12.908 1.00 82.88 221 THR A N 1
ATOM 1763 C CA . THR A 1 221 ? 19.612 -7.171 -11.508 1.00 82.88 221 THR A CA 1
ATOM 1764 C C . THR A 1 221 ? 18.403 -7.678 -10.738 1.00 82.88 221 THR A C 1
ATOM 1766 O O . THR A 1 221 ? 18.597 -8.343 -9.735 1.00 82.88 221 THR A O 1
ATOM 1769 N N . CYS A 1 222 ? 17.174 -7.453 -11.214 1.00 82.00 222 CYS A N 1
ATOM 1770 C CA . CYS A 1 222 ? 15.985 -7.962 -10.524 1.00 82.00 222 CYS A CA 1
ATOM 1771 C C . CYS A 1 222 ? 16.072 -9.472 -10.263 1.00 82.00 222 CYS A C 1
ATOM 1773 O O . CYS A 1 222 ? 15.865 -9.900 -9.138 1.00 82.00 222 CYS A O 1
ATOM 1775 N N . LYS A 1 223 ? 16.431 -10.267 -11.280 1.00 82.69 223 LYS A N 1
ATOM 1776 C CA . LYS A 1 223 ? 16.556 -11.725 -11.177 1.00 82.69 223 LYS A CA 1
ATOM 1777 C C . LYS A 1 223 ? 17.562 -12.136 -10.099 1.00 82.69 223 LYS A C 1
ATOM 1779 O O . LYS A 1 223 ? 17.207 -12.915 -9.228 1.00 82.69 223 LYS A O 1
ATOM 1784 N N . ARG A 1 224 ? 18.752 -11.522 -10.086 1.00 83.69 224 ARG A N 1
ATOM 1785 C CA . ARG A 1 224 ? 19.770 -11.780 -9.056 1.00 83.69 224 ARG A CA 1
ATOM 1786 C C . ARG A 1 224 ? 19.258 -11.505 -7.641 1.00 83.69 224 ARG A C 1
ATOM 1788 O O . ARG A 1 224 ? 19.544 -12.279 -6.744 1.00 83.69 224 ARG A O 1
ATOM 1795 N N . TRP A 1 225 ? 18.522 -10.413 -7.439 1.00 79.44 225 TRP A N 1
ATOM 1796 C CA . TRP A 1 225 ? 17.983 -10.077 -6.117 1.00 79.44 225 TRP A CA 1
ATOM 1797 C C . TRP A 1 225 ? 16.873 -11.040 -5.677 1.00 79.44 225 TRP A C 1
ATOM 1799 O O . TRP A 1 225 ? 16.797 -11.369 -4.503 1.00 79.44 225 TRP A O 1
ATOM 1809 N N . ARG A 1 226 ? 16.063 -11.553 -6.612 1.00 81.25 226 ARG A N 1
ATOM 1810 C CA . ARG A 1 226 ? 15.054 -12.588 -6.317 1.00 81.25 226 ARG A CA 1
ATOM 1811 C C . ARG A 1 226 ? 15.670 -13.921 -5.899 1.00 81.25 226 ARG A C 1
ATOM 1813 O O . ARG A 1 226 ? 15.068 -14.642 -5.121 1.00 81.25 226 ARG A O 1
ATOM 1820 N N . GLU A 1 227 ? 16.829 -14.254 -6.458 1.00 80.88 227 GLU A N 1
ATOM 1821 C CA . GLU A 1 227 ? 17.534 -15.517 -6.209 1.00 80.88 227 GLU A CA 1
ATOM 1822 C C . GLU A 1 227 ? 18.400 -15.480 -4.940 1.00 80.88 227 GLU A C 1
ATOM 1824 O O . GLU A 1 227 ? 18.812 -16.529 -4.472 1.00 80.88 227 GLU A O 1
ATOM 1829 N N . GLN A 1 228 ? 18.690 -14.297 -4.385 1.00 70.88 228 GLN A N 1
ATOM 1830 C CA . GLN A 1 228 ? 19.528 -14.133 -3.188 1.00 70.88 228 GLN A CA 1
ATOM 1831 C C . GLN A 1 228 ? 18.768 -14.268 -1.857 1.00 70.88 228 GLN A C 1
ATOM 1833 O O . GLN A 1 228 ? 19.416 -14.334 -0.818 1.00 70.88 228 GLN A O 1
ATOM 1838 N N . GLU A 1 229 ? 17.432 -14.292 -1.871 1.00 57.00 229 GLU A N 1
ATOM 1839 C CA . GLU A 1 229 ? 16.601 -14.498 -0.669 1.00 57.00 229 GLU A CA 1
ATOM 1840 C C . GLU A 1 229 ? 16.218 -15.977 -0.429 1.00 57.00 229 GLU A C 1
ATOM 1842 O O . GLU A 1 229 ? 15.342 -16.249 0.391 1.00 57.00 229 GLU A O 1
ATOM 1847 N N . PHE A 1 230 ? 16.877 -16.928 -1.106 1.00 44.84 230 PHE A N 1
ATOM 1848 C CA . PHE A 1 230 ? 16.735 -18.372 -0.874 1.00 44.84 230 PHE A CA 1
ATOM 1849 C C . PHE A 1 230 ? 18.071 -19.023 -0.513 1.00 44.84 230 PHE A C 1
ATOM 1851 O O . PHE A 1 230 ? 19.082 -18.707 -1.182 1.00 44.84 230 PHE A O 1
#

Solvent-accessible surface area (backbone atoms only — not comparable to full-atom values): 13561 Å² total; per-residue (Å²): 141,80,88,82,90,91,77,89,82,86,84,81,84,75,86,81,80,85,86,84,91,75,76,65,64,60,56,53,51,52,51,50,52,51,50,53,51,51,51,50,51,51,50,54,50,52,54,52,49,51,52,51,52,52,52,54,51,52,50,53,52,52,50,55,70,50,52,85,69,64,52,70,66,58,48,55,67,73,44,81,74,70,83,63,61,90,71,32,43,28,35,47,40,79,75,46,86,73,72,51,58,36,38,35,70,39,80,49,66,43,34,39,34,61,43,62,68,69,76,64,80,78,65,70,87,52,75,46,49,32,31,62,47,39,26,43,59,50,100,71,62,44,80,52,61,51,37,101,83,71,44,65,24,66,48,65,66,58,58,47,69,29,36,54,36,80,93,75,74,40,40,42,34,78,50,54,38,24,39,63,51,45,16,74,82,39,66,93,42,21,28,27,42,36,42,33,67,66,65,95,57,100,68,41,61,41,58,30,75,47,68,70,31,30,27,32,79,44,62,74,56,27,54,54,58,65,59,67,80,108

Sequence (230 aa):
MSTSSEIFNLPIYKDKKPYSRDSTTSSELLMKKSLISANSFLSGQIEKNKKYIKSLQSLLSWISSCSDSISPELTSLMLANVSNEDHYDFELRLISDFNKYICKSKYFTFIVELKSLTGKTIPQSERINLEVKLYSSDAVPKQLVNTMQGKPIIRGRGIETMVFHPTENKFLVRIKMQITEVSSHFINGHVNLVVAKKNDGHYAIKPLVLRELIVKAKEKTCKRWREQEF

Radius of gyration: 39.78 Å; Cα contacts (8 Å, |Δi|>4): 328; chains: 1; bounding box: 58×58×134 Å